Protein AF-A0A816HB43-F1 (afdb_monomer)

Foldseek 3Di:
DDPDDDDDDPCVQLAQPDDQDPPPHPAAAADDDDDPRHDYCQHHNNVVVVLVVVVSVVLVVQQQPDWDWDDQFPQKIWIWRAHPPQGKIKIKIARAPPDDPPVDDTDGDKDWDAFAFPWWQKKKAKDDPCVPDPVVNDDADPHHRHHDPRTHMDMDGTDDQVPDPFWHWPDDRDLPDPDIIIIDTDPRNHHRIMIMIMGGHRPVVSVVVVVVVVVVD

Sequence (217 aa):
MTNSSIASNRGYDELIPHYIDVVHETRFYAKWGYKHQQINEKTALISIRKALNHLHIDLSQQGFTQLMIDQLSNSVLLITRHNPENHQSVLLIAHTSFYQSNNKWEYISSLTIDGIINEILFEGILHHPQEKESVKDFQRSKEYLNGLEKTKIYFKKKLFLEESRCIRLTSPNSPDYTGYRTIEFTDEFAPGSIIALQISLLPQISQSIFKLLTKFF

Solvent-accessible surface area (backbone atoms only — not comparable to full-atom values): 12836 Å² total; per-residue (Å²): 128,72,100,62,92,82,88,79,62,92,47,61,44,49,41,39,91,62,87,80,51,91,83,77,61,81,53,43,76,55,50,82,42,90,55,91,89,37,38,48,62,83,39,61,41,39,49,55,52,53,50,52,51,50,51,46,51,53,38,59,75,72,48,39,75,44,77,48,76,48,73,57,35,100,49,29,38,37,38,37,35,30,18,84,86,79,54,35,35,39,40,37,40,38,29,48,65,89,64,82,79,77,87,61,85,77,78,65,61,67,45,77,41,93,46,37,75,75,42,29,58,29,42,35,38,50,46,64,52,61,92,83,50,39,85,84,69,62,79,79,57,89,68,32,58,62,43,59,80,76,49,45,71,51,73,51,64,71,38,56,72,89,73,44,68,41,44,44,69,84,42,73,89,46,87,86,53,87,69,73,33,35,38,38,76,37,89,68,51,39,59,46,18,39,38,28,36,34,34,35,59,37,65,72,56,52,54,49,52,52,56,51,60,63,71,78,109

Organism: Adineta ricciae (NCBI:txid249248)

Secondary structure (DSSP, 8-state):
--SS-----TTTTTT--S---TTT--PEEPPBSSSTT-B-TTSTTHHHHHHHHHHHHHHHHTT--EEEEEESSSSEEEEEEE-TTT--EEEEEEE--SS---SPPPPPPPEEESSEEEEEEEEEEEE--TTT--GGG----SSEE---TT-EEEEEEEE-GGG-SSEEESS---TT--SPEEEEE-TT--TTEEEEEEEE--HHHHHHHHHHHTT--

InterPro domains:
  IPR010401 Glycogen debranching enzyme [PTHR10569] (1-210)
  IPR032788 Glycogen debranching enzyme, central domain [PF14702] (45-204)

Radius of gyration: 20.52 Å; Cα contacts (8 Å, |Δi|>4): 363; chains: 1; bounding box: 61×34×61 Å

Nearest PDB structures (foldseek):
  7ejt-assembly2_B  TM=8.265E-01  e=4.009E-08  Nakaseomyces glabratus CBS 138
  7ekw-assembly1_A  TM=8.248E-01  e=4.241E-08  Nakaseomyces glabratus CBS 138
  7ekw-assembly1_B  TM=8.215E-01  e=7.436E-08  Nakaseomyces glabratus CBS 138

Mean predicted aligned error: 5.83 Å

pLDDT: mean 89.41, std 9.87, range [49.19, 98.0]

Structure (mmCIF, N/CA/C/O backbone):
data_AF-A0A816HB43-F1
#
_entry.id   AF-A0A816HB43-F1
#
loop_
_atom_site.group_PDB
_atom_site.id
_atom_site.type_symbol
_atom_site.label_atom_id
_atom_site.label_alt_id
_atom_site.label_comp_id
_atom_site.label_asym_id
_atom_site.label_entity_id
_atom_site.label_seq_id
_atom_site.pdbx_PDB_ins_code
_atom_site.Cartn_x
_atom_site.Cartn_y
_atom_site.Cartn_z
_atom_site.occupancy
_atom_site.B_iso_or_equiv
_atom_site.auth_seq_id
_atom_site.auth_comp_id
_atom_site.auth_asym_id
_atom_site.auth_atom_id
_atom_site.pdbx_PDB_model_num
ATOM 1 N N . MET A 1 1 ? -6.806 2.405 -2.621 1.00 91.62 1 MET A N 1
ATOM 2 C CA . MET A 1 1 ? -7.564 2.881 -1.442 1.00 91.62 1 MET A CA 1
ATOM 3 C C . MET A 1 1 ? -8.742 3.776 -1.786 1.00 91.62 1 MET A C 1
ATOM 5 O O . MET A 1 1 ? -9.650 3.831 -0.977 1.00 91.62 1 MET A O 1
ATOM 9 N N . THR A 1 2 ? -8.812 4.438 -2.943 1.00 93.31 2 THR A N 1
ATOM 10 C CA . THR A 1 2 ? -10.030 5.162 -3.363 1.00 93.31 2 THR A CA 1
ATOM 11 C C . THR A 1 2 ? -11.213 4.213 -3.540 1.00 93.31 2 THR A C 1
ATOM 13 O O . THR A 1 2 ? -10.999 3.043 -3.872 1.00 93.31 2 THR A O 1
ATOM 16 N N . ASN A 1 3 ? -12.444 4.687 -3.311 1.00 92.88 3 ASN A N 1
ATOM 17 C CA . ASN A 1 3 ? -13.676 3.942 -3.611 1.00 92.88 3 ASN A CA 1
ATOM 18 C C . ASN A 1 3 ? -14.090 4.107 -5.074 1.00 92.88 3 ASN A C 1
ATOM 20 O O . ASN A 1 3 ? -15.141 4.649 -5.391 1.00 92.88 3 ASN A O 1
ATOM 24 N N . SER A 1 4 ? -13.190 3.708 -5.964 1.00 93.88 4 SER A N 1
ATOM 25 C CA . SER A 1 4 ? -13.336 3.859 -7.405 1.00 93.88 4 SER A CA 1
ATOM 26 C C . SER A 1 4 ? -12.452 2.850 -8.129 1.00 93.88 4 SER A C 1
ATOM 28 O O . SER A 1 4 ? -11.544 2.271 -7.532 1.00 93.88 4 SER A O 1
ATOM 30 N N . SER A 1 5 ? -12.687 2.675 -9.428 1.00 94.75 5 SER A N 1
ATOM 31 C CA . SER A 1 5 ? -11.787 1.922 -10.299 1.00 94.75 5 SER A CA 1
ATOM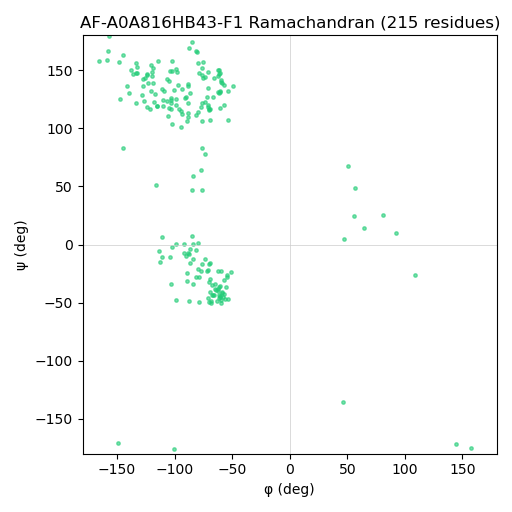 32 C C . SER A 1 5 ? -10.386 2.537 -10.316 1.00 94.75 5 SER A C 1
ATOM 34 O O . SER A 1 5 ? -10.237 3.760 -10.368 1.00 94.75 5 SER A O 1
ATOM 36 N N . ILE A 1 6 ? -9.366 1.681 -10.338 1.00 95.56 6 ILE A N 1
ATOM 37 C CA . ILE A 1 6 ? -7.954 2.065 -10.398 1.00 95.56 6 ILE A CA 1
ATOM 38 C C . ILE A 1 6 ? -7.275 1.418 -11.605 1.00 95.56 6 ILE A C 1
ATOM 40 O O . ILE A 1 6 ? -7.609 0.299 -11.988 1.00 95.56 6 ILE A O 1
ATOM 44 N N . ALA A 1 7 ? -6.303 2.115 -12.187 1.00 94.56 7 ALA A N 1
ATOM 45 C CA . ALA A 1 7 ? -5.499 1.621 -13.299 1.00 94.56 7 ALA A CA 1
ATOM 46 C C . ALA A 1 7 ? -4.082 2.210 -13.242 1.00 94.56 7 ALA A C 1
ATOM 48 O O . ALA A 1 7 ? -3.859 3.263 -12.642 1.00 94.56 7 ALA A O 1
ATOM 49 N N . SER A 1 8 ? -3.132 1.525 -13.873 1.00 93.94 8 SER A N 1
ATOM 50 C CA . SER A 1 8 ? -1.762 1.990 -14.096 1.00 93.94 8 SER A CA 1
ATOM 51 C C . SER A 1 8 ? -1.325 1.627 -15.513 1.00 93.94 8 SER A C 1
ATOM 53 O O . SER A 1 8 ? -1.770 0.628 -16.081 1.00 93.94 8 SER A O 1
ATOM 55 N N . ASN A 1 9 ? -0.439 2.439 -16.088 1.00 94.19 9 ASN A N 1
ATOM 56 C CA . ASN A 1 9 ? 0.195 2.107 -17.357 1.00 94.19 9 ASN A CA 1
ATOM 57 C C . ASN A 1 9 ? 1.278 1.047 -17.138 1.00 94.19 9 ASN A C 1
ATOM 59 O O . ASN A 1 9 ? 2.002 1.071 -16.138 1.00 94.19 9 ASN A O 1
ATOM 63 N N . ARG A 1 10 ? 1.442 0.157 -18.119 1.00 92.94 10 ARG A N 1
ATOM 64 C CA . ARG A 1 10 ? 2.566 -0.779 -18.149 1.00 92.94 10 ARG A CA 1
ATOM 65 C C . ARG A 1 10 ? 3.886 -0.003 -18.189 1.00 92.94 10 ARG A C 1
ATOM 67 O O . ARG A 1 10 ? 4.049 0.904 -19.001 1.00 92.94 10 ARG A O 1
ATOM 74 N N . GLY A 1 11 ? 4.822 -0.371 -17.323 1.00 93.44 11 GLY A N 1
ATOM 75 C CA . GLY A 1 11 ? 6.078 0.336 -17.092 1.00 93.44 11 GLY A CA 1
ATOM 76 C C . GLY A 1 11 ? 6.131 1.057 -15.747 1.00 93.44 11 GLY A C 1
ATOM 77 O O . GLY A 1 11 ? 7.218 1.233 -15.200 1.00 93.44 11 GLY A O 1
ATOM 78 N N . TYR A 1 12 ? 4.975 1.444 -15.194 1.00 94.44 12 TYR A N 1
ATOM 79 C CA . TYR A 1 12 ? 4.915 2.116 -13.895 1.00 94.44 12 TYR A CA 1
ATOM 80 C C . TYR A 1 12 ? 5.310 1.168 -12.760 1.00 94.44 12 TYR A C 1
ATOM 82 O O . TYR A 1 12 ? 6.181 1.488 -11.953 1.00 94.44 12 TYR A O 1
ATOM 90 N N . ASP A 1 13 ? 4.702 -0.020 -12.719 1.00 94.75 13 ASP A N 1
ATOM 91 C CA . ASP A 1 13 ? 4.960 -0.984 -11.649 1.00 94.75 13 ASP A CA 1
ATOM 92 C C . ASP A 1 13 ? 6.361 -1.618 -11.779 1.00 94.75 13 ASP A C 1
ATOM 94 O O . ASP A 1 13 ? 6.932 -2.055 -10.784 1.00 94.75 13 ASP A O 1
ATOM 98 N N . GLU A 1 14 ? 6.947 -1.610 -12.982 1.00 93.69 14 GLU A N 1
ATOM 99 C CA . GLU A 1 14 ? 8.329 -2.014 -13.271 1.00 93.69 14 GLU A CA 1
ATOM 100 C C . GLU A 1 14 ? 9.370 -0.921 -12.971 1.00 93.69 14 GLU A C 1
ATOM 102 O O . GLU A 1 14 ? 10.562 -1.190 -13.090 1.00 93.69 14 GLU A O 1
ATOM 107 N N . LEU A 1 15 ? 8.948 0.289 -12.579 1.00 92.69 15 LEU A N 1
ATOM 108 C CA . LEU A 1 15 ? 9.815 1.451 -12.337 1.00 92.69 15 LEU A CA 1
ATOM 109 C C . LEU A 1 15 ? 10.677 1.835 -13.552 1.00 92.69 15 LEU A C 1
ATOM 111 O O . LEU A 1 15 ? 11.886 2.048 -13.425 1.00 92.69 15 LEU A O 1
ATOM 115 N N . ILE A 1 16 ? 10.071 1.936 -14.738 1.00 93.25 16 ILE A N 1
ATOM 116 C CA . ILE A 1 16 ? 10.744 2.495 -15.920 1.00 93.25 16 ILE A CA 1
ATOM 117 C C . ILE A 1 16 ? 10.955 4.003 -15.697 1.00 93.25 16 ILE A C 1
ATOM 119 O O . ILE A 1 16 ? 9.978 4.744 -15.592 1.00 93.25 16 ILE A O 1
ATOM 123 N N . PRO A 1 17 ? 12.208 4.498 -15.640 1.00 90.44 17 PRO A N 1
ATOM 124 C CA . PRO A 1 17 ? 12.496 5.850 -15.150 1.00 90.44 17 PRO A CA 1
ATOM 125 C C . PRO A 1 17 ? 12.363 6.945 -16.218 1.00 90.44 17 PRO A C 1
ATOM 127 O O . PRO A 1 17 ? 12.751 8.089 -15.996 1.00 90.44 17 PRO A O 1
ATOM 130 N N . HIS A 1 18 ? 11.875 6.601 -17.407 1.00 89.12 18 HIS A N 1
ATOM 131 C CA . HIS A 1 18 ? 11.717 7.522 -18.524 1.00 89.12 18 HIS A CA 1
ATOM 132 C C . HIS A 1 18 ? 10.333 7.380 -19.139 1.00 89.12 18 HIS A C 1
ATOM 134 O O . HIS A 1 18 ? 9.723 6.313 -19.103 1.00 89.12 18 HIS A O 1
ATOM 140 N N . TYR A 1 19 ? 9.864 8.470 -19.738 1.00 90.94 19 TYR A N 1
ATOM 141 C CA . TYR A 1 19 ? 8.687 8.431 -20.587 1.00 90.94 19 TYR A CA 1
ATOM 142 C C . TYR A 1 19 ? 8.943 7.503 -21.781 1.00 90.94 19 TYR A C 1
ATOM 144 O O . TYR A 1 19 ? 9.979 7.608 -22.443 1.00 90.94 19 TYR A O 1
ATOM 152 N N . ILE A 1 20 ? 8.009 6.584 -22.020 1.00 93.19 20 ILE A N 1
ATOM 153 C CA . ILE A 1 20 ? 8.040 5.667 -23.158 1.00 93.19 20 ILE A CA 1
ATOM 154 C C . ILE A 1 20 ? 7.487 6.431 -24.362 1.00 93.19 20 ILE A C 1
ATOM 156 O O . ILE A 1 20 ? 6.304 6.769 -24.389 1.00 93.19 20 ILE A O 1
ATOM 160 N N . ASP A 1 21 ? 8.353 6.728 -25.328 1.00 93.38 21 ASP A N 1
ATOM 161 C CA . ASP A 1 21 ? 7.982 7.466 -26.535 1.00 93.38 21 ASP A CA 1
ATOM 162 C C . ASP A 1 21 ? 7.096 6.599 -27.438 1.00 93.38 21 ASP A C 1
ATOM 164 O O . ASP A 1 21 ? 7.530 5.576 -27.956 1.00 93.38 21 ASP A O 1
ATOM 168 N N . VAL A 1 22 ? 5.852 7.022 -27.655 1.00 93.62 22 VAL A N 1
ATOM 169 C CA . VAL A 1 22 ? 4.879 6.271 -28.462 1.00 93.62 22 VAL A CA 1
ATOM 170 C C . VAL A 1 22 ? 5.209 6.229 -29.959 1.00 93.62 22 VAL A C 1
ATOM 172 O O . VAL A 1 22 ? 4.629 5.419 -30.675 1.00 93.62 22 VAL A O 1
ATOM 175 N N . VAL A 1 23 ? 6.105 7.095 -30.442 1.00 96.00 23 VAL A N 1
ATOM 176 C CA . VAL A 1 23 ? 6.494 7.187 -31.856 1.00 96.00 23 VAL A CA 1
ATOM 177 C C . VAL A 1 23 ? 7.802 6.450 -32.114 1.00 96.00 23 VAL A C 1
ATOM 179 O O . VAL A 1 23 ? 7.903 5.687 -33.073 1.00 96.00 23 VAL A O 1
ATOM 182 N N . HIS A 1 24 ? 8.812 6.692 -31.278 1.00 95.06 24 HIS A N 1
ATOM 183 C CA . HIS A 1 24 ? 10.180 6.237 -31.548 1.00 95.06 24 HIS A CA 1
ATOM 184 C C . HIS A 1 24 ? 10.602 5.015 -30.730 1.00 95.06 24 HIS A C 1
ATOM 186 O O . HIS A 1 24 ? 11.656 4.437 -31.011 1.00 95.06 24 HIS A O 1
ATOM 192 N N . GLU A 1 25 ? 9.830 4.610 -29.718 1.00 94.81 25 GLU A N 1
ATOM 193 C CA . GLU A 1 25 ? 10.172 3.419 -28.952 1.00 94.81 25 GLU A CA 1
ATOM 194 C C . GLU A 1 25 ? 9.946 2.157 -29.785 1.00 94.81 25 GLU A C 1
ATOM 196 O O . GLU A 1 25 ? 8.832 1.831 -30.187 1.00 94.81 25 GLU A O 1
ATOM 201 N N . THR A 1 26 ? 11.029 1.421 -30.014 1.00 94.81 26 THR A N 1
ATOM 202 C CA . THR A 1 26 ? 11.019 0.166 -30.781 1.00 94.81 26 THR A CA 1
ATOM 203 C C . THR A 1 26 ? 11.278 -1.053 -29.901 1.00 94.81 26 THR A C 1
ATOM 205 O O . THR A 1 26 ? 11.088 -2.186 -30.345 1.00 94.81 26 THR A O 1
ATOM 208 N N . ARG A 1 27 ? 11.697 -0.849 -28.645 1.00 94.75 27 ARG A N 1
ATOM 209 C CA . ARG A 1 27 ? 11.990 -1.926 -27.697 1.00 94.75 27 ARG A CA 1
ATOM 210 C C . ARG A 1 27 ? 10.705 -2.543 -27.159 1.00 94.75 27 ARG A C 1
ATOM 212 O O . ARG A 1 27 ? 9.731 -1.855 -26.864 1.00 94.75 27 ARG A O 1
ATOM 219 N N . PHE A 1 28 ? 10.729 -3.854 -26.946 1.00 93.44 28 PHE A N 1
ATOM 220 C CA . PHE A 1 28 ? 9.597 -4.566 -26.355 1.00 93.44 28 PHE A CA 1
ATOM 221 C C . PHE A 1 28 ? 9.553 -4.399 -24.835 1.00 93.44 28 PHE A C 1
ATOM 223 O O . PHE A 1 28 ? 10.577 -4.222 -24.176 1.00 93.44 28 PHE A O 1
ATOM 230 N N . TYR A 1 29 ? 8.369 -4.550 -24.242 1.00 94.06 29 TYR A N 1
ATOM 231 C CA . TYR A 1 29 ? 8.277 -4.760 -22.799 1.00 94.06 29 TYR A CA 1
ATOM 232 C C . TYR A 1 29 ? 8.978 -6.057 -22.388 1.00 94.06 29 TYR A C 1
ATOM 234 O O . TYR A 1 29 ? 8.919 -7.068 -23.094 1.00 94.06 29 TYR A O 1
ATOM 242 N N . ALA A 1 30 ? 9.600 -6.040 -21.209 1.00 92.81 30 ALA A N 1
ATOM 243 C CA . ALA A 1 30 ? 10.222 -7.226 -20.642 1.00 92.81 30 ALA A CA 1
ATOM 244 C C . ALA A 1 30 ? 9.210 -8.380 -20.501 1.00 92.81 30 ALA A C 1
ATOM 246 O O . ALA A 1 30 ? 8.061 -8.192 -20.077 1.00 92.81 30 ALA A O 1
ATOM 247 N N . LYS A 1 31 ? 9.654 -9.589 -20.862 1.00 93.56 31 LYS A N 1
ATOM 248 C CA . LYS A 1 31 ? 8.848 -10.813 -20.771 1.00 93.56 31 LYS A CA 1
ATOM 249 C C . LYS A 1 31 ? 8.663 -11.227 -19.315 1.00 93.56 31 LYS A C 1
ATOM 251 O O . LYS A 1 31 ? 9.563 -11.053 -18.494 1.00 93.56 31 LYS A O 1
ATOM 256 N N . TRP A 1 32 ? 7.518 -11.839 -19.024 1.00 94.62 32 TRP A N 1
ATOM 257 C CA . TRP A 1 32 ? 7.292 -12.483 -17.734 1.00 94.62 32 TRP A CA 1
ATOM 258 C C . TRP A 1 32 ? 8.125 -13.762 -17.611 1.00 94.62 32 TRP A C 1
ATOM 260 O O . TRP A 1 32 ? 8.148 -14.582 -18.533 1.00 94.62 32 TRP A O 1
ATOM 270 N N . GLY A 1 33 ? 8.779 -13.949 -16.469 1.00 94.69 33 GLY A N 1
ATOM 271 C CA . GLY A 1 33 ? 9.485 -15.175 -16.131 1.00 94.69 33 GLY A CA 1
ATOM 272 C C . GLY A 1 33 ? 10.569 -14.985 -15.073 1.00 94.69 33 GLY A C 1
ATOM 273 O O . GLY A 1 33 ? 10.737 -13.919 -14.485 1.00 94.69 33 GLY A O 1
ATOM 274 N N . TYR A 1 34 ? 11.306 -16.062 -14.819 1.00 92.19 34 TYR A N 1
ATOM 275 C CA . TYR A 1 34 ? 12.303 -16.138 -13.746 1.00 92.19 34 TYR A CA 1
ATOM 276 C C . TYR A 1 34 ? 13.746 -16.198 -14.260 1.00 92.19 34 TYR A C 1
ATOM 278 O O . TYR A 1 34 ? 14.667 -16.414 -13.476 1.00 92.19 34 TYR A O 1
ATOM 286 N N . LYS A 1 35 ? 13.961 -16.043 -15.573 1.00 89.69 35 LYS A N 1
ATOM 287 C CA . LYS A 1 35 ? 15.311 -15.982 -16.144 1.00 89.69 35 LYS A CA 1
ATOM 288 C C . LYS A 1 35 ? 15.905 -14.584 -15.966 1.00 89.69 35 LYS A C 1
ATOM 290 O O . LYS A 1 35 ? 15.196 -13.618 -15.691 1.00 89.69 35 LYS A O 1
ATOM 295 N N . HIS A 1 36 ? 17.218 -14.485 -16.164 1.00 80.81 36 HIS A N 1
ATOM 296 C CA . HIS A 1 36 ? 17.919 -13.206 -16.238 1.00 80.81 36 HIS A CA 1
ATOM 297 C C . HIS A 1 36 ? 17.193 -12.254 -17.210 1.00 80.81 36 HIS A C 1
ATOM 299 O O . HIS A 1 36 ? 16.766 -12.697 -18.277 1.00 80.81 36 HIS A O 1
ATOM 305 N N . GLN A 1 37 ? 17.035 -10.979 -16.826 1.00 81.56 37 GLN A N 1
ATOM 306 C CA . GLN A 1 37 ? 16.372 -9.922 -17.618 1.00 81.56 37 GLN A CA 1
ATOM 307 C C . GLN A 1 37 ? 14.865 -10.121 -17.884 1.00 81.56 37 GLN A C 1
ATOM 309 O O . GLN A 1 37 ? 14.279 -9.437 -18.723 1.00 81.56 37 GLN A O 1
ATOM 314 N N . GLN A 1 38 ? 14.211 -11.033 -17.160 1.00 90.50 38 GLN A N 1
ATOM 315 C CA . GLN A 1 38 ? 12.754 -11.172 -17.149 1.00 90.50 38 GLN A CA 1
ATOM 316 C C . GLN A 1 38 ? 12.155 -10.555 -15.888 1.00 90.50 38 GLN A C 1
ATOM 318 O O . GLN A 1 38 ? 12.831 -10.403 -14.870 1.00 90.50 38 GLN A O 1
ATOM 323 N N . ILE A 1 39 ? 10.871 -10.214 -15.962 1.00 92.62 39 ILE A N 1
ATOM 324 C CA . ILE A 1 39 ? 10.134 -9.671 -14.822 1.00 92.62 39 ILE A CA 1
ATOM 325 C C . ILE A 1 39 ? 9.237 -10.729 -14.184 1.00 92.62 39 ILE A C 1
ATOM 327 O O . ILE A 1 39 ? 8.708 -11.610 -14.863 1.00 92.62 39 ILE A O 1
ATOM 331 N N . ASN A 1 40 ? 9.029 -10.614 -12.881 1.00 93.06 40 ASN A N 1
ATOM 332 C CA . ASN A 1 40 ? 8.144 -11.483 -12.111 1.00 93.06 40 ASN A CA 1
ATOM 333 C C . ASN A 1 40 ? 7.539 -10.716 -10.929 1.00 93.06 40 ASN A C 1
ATOM 335 O O . ASN A 1 40 ? 7.692 -9.504 -10.806 1.00 93.06 40 ASN A O 1
ATOM 339 N N . GLU A 1 41 ? 6.856 -11.414 -10.027 1.00 91.44 41 GLU A N 1
ATOM 340 C CA . GLU A 1 41 ? 6.212 -10.809 -8.863 1.00 91.44 41 GLU A CA 1
ATOM 341 C C . GLU A 1 41 ? 7.169 -10.073 -7.917 1.00 91.44 41 GLU A C 1
ATOM 343 O O . GLU A 1 41 ? 6.727 -9.191 -7.184 1.00 91.44 41 GLU A O 1
ATOM 348 N N . LYS A 1 42 ? 8.464 -10.409 -7.924 1.00 89.19 42 LYS A N 1
ATOM 349 C CA . LYS A 1 42 ? 9.488 -9.762 -7.091 1.00 89.19 42 LYS A CA 1
ATOM 350 C C . LYS A 1 42 ? 10.085 -8.522 -7.753 1.00 89.19 42 LYS A C 1
ATOM 352 O O . LYS A 1 42 ? 10.854 -7.810 -7.114 1.00 89.19 42 LYS A O 1
ATOM 357 N N . THR A 1 43 ? 9.765 -8.267 -9.019 1.00 90.94 43 THR A N 1
ATOM 358 C CA . THR A 1 43 ? 10.237 -7.081 -9.725 1.00 90.94 43 THR A CA 1
ATOM 359 C C . THR A 1 43 ? 9.490 -5.856 -9.223 1.00 90.94 43 THR A C 1
ATOM 361 O O . THR A 1 43 ? 8.266 -5.783 -9.342 1.00 90.94 43 THR A O 1
ATOM 364 N N . ALA A 1 44 ? 10.246 -4.875 -8.727 1.00 92.06 44 ALA A N 1
ATOM 365 C CA . ALA A 1 44 ? 9.749 -3.539 -8.435 1.00 92.06 44 ALA A CA 1
ATOM 366 C C . ALA A 1 44 ? 8.406 -3.561 -7.655 1.00 92.06 44 ALA A C 1
ATOM 368 O O . ALA A 1 44 ? 8.242 -4.316 -6.692 1.00 92.06 44 ALA A O 1
ATOM 369 N N . LEU A 1 45 ? 7.434 -2.736 -8.047 1.00 94.94 45 LEU A N 1
ATOM 370 C CA . LEU A 1 45 ? 6.175 -2.551 -7.326 1.00 94.94 45 LEU A CA 1
ATOM 371 C C . LEU A 1 45 ? 5.149 -3.666 -7.581 1.00 94.94 45 LEU A C 1
ATOM 373 O O . LEU A 1 45 ? 4.050 -3.600 -7.034 1.00 94.94 45 LEU A O 1
ATOM 377 N N . ILE A 1 46 ? 5.454 -4.696 -8.378 1.00 95.00 46 ILE A N 1
ATOM 378 C CA . ILE A 1 46 ? 4.461 -5.690 -8.825 1.00 95.00 46 ILE A CA 1
ATOM 379 C C . ILE A 1 46 ? 3.825 -6.438 -7.640 1.00 95.00 46 ILE A C 1
ATOM 381 O O . ILE A 1 46 ? 2.600 -6.587 -7.577 1.00 95.00 46 ILE A O 1
ATOM 385 N N . SER A 1 47 ? 4.626 -6.876 -6.664 1.00 94.88 47 SER A N 1
ATOM 386 C CA . SER A 1 47 ? 4.112 -7.542 -5.455 1.00 94.88 47 SER A CA 1
ATOM 387 C C . SER A 1 47 ? 3.205 -6.634 -4.616 1.00 94.88 47 SER A C 1
ATOM 389 O O . SER A 1 47 ? 2.175 -7.096 -4.105 1.00 94.88 47 SER A O 1
ATOM 391 N N . ILE A 1 48 ? 3.558 -5.349 -4.515 1.00 95.50 48 ILE A N 1
ATOM 392 C CA . ILE A 1 48 ? 2.796 -4.318 -3.804 1.00 95.50 48 ILE A CA 1
ATOM 393 C C . ILE A 1 48 ? 1.486 -4.038 -4.544 1.00 95.50 48 ILE A C 1
ATOM 395 O O . ILE A 1 48 ? 0.420 -4.089 -3.934 1.00 95.50 48 ILE A O 1
ATOM 399 N N . ARG A 1 49 ? 1.534 -3.833 -5.867 1.00 95.75 49 ARG A N 1
ATOM 400 C CA . ARG A 1 49 ? 0.356 -3.647 -6.727 1.00 95.75 49 ARG A CA 1
ATOM 401 C C . ARG A 1 49 ? -0.629 -4.793 -6.555 1.00 95.75 49 ARG A C 1
ATOM 403 O O . ARG A 1 49 ? -1.814 -4.551 -6.345 1.00 95.75 49 ARG A O 1
ATOM 410 N N . LYS A 1 50 ? -0.143 -6.038 -6.580 1.00 95.56 50 LYS A N 1
ATOM 411 C CA . LYS A 1 50 ? -0.980 -7.219 -6.341 1.00 95.56 50 LYS A CA 1
ATOM 412 C C . LYS A 1 50 ? -1.664 -7.154 -4.974 1.00 95.56 50 LYS A C 1
ATOM 414 O O . LYS A 1 50 ? -2.855 -7.428 -4.883 1.00 95.56 50 LYS A O 1
ATOM 419 N N . ALA A 1 51 ? -0.939 -6.781 -3.921 1.00 96.56 51 ALA A N 1
ATOM 420 C CA . ALA A 1 51 ? -1.507 -6.660 -2.580 1.00 96.56 51 ALA A CA 1
ATOM 421 C C . ALA A 1 51 ? -2.555 -5.545 -2.473 1.00 96.56 51 ALA A C 1
ATOM 423 O O . ALA A 1 51 ? -3.617 -5.769 -1.903 1.00 96.56 51 ALA A O 1
ATOM 424 N N . LEU A 1 52 ? -2.287 -4.381 -3.066 1.00 96.69 52 LEU A N 1
ATOM 425 C CA . LEU A 1 52 ? -3.220 -3.256 -3.100 1.00 96.69 52 LEU A CA 1
ATOM 426 C C . LEU A 1 52 ? -4.487 -3.585 -3.892 1.00 96.69 52 LEU A C 1
ATOM 428 O O . LEU A 1 52 ? -5.572 -3.183 -3.483 1.00 96.69 52 LEU A O 1
ATOM 432 N N . ASN A 1 53 ? -4.365 -4.328 -4.995 1.00 96.62 53 ASN A N 1
ATOM 433 C CA . ASN A 1 53 ? -5.512 -4.770 -5.785 1.00 96.62 53 ASN A CA 1
ATOM 434 C C . ASN A 1 53 ? -6.370 -5.777 -5.012 1.00 96.62 53 ASN A C 1
ATOM 436 O O . ASN A 1 53 ? -7.588 -5.644 -5.005 1.00 96.62 53 ASN A O 1
ATOM 440 N N . HIS A 1 54 ? -5.742 -6.744 -4.334 1.00 96.88 54 HIS A N 1
ATOM 441 C CA . HIS A 1 54 ? -6.459 -7.675 -3.458 1.00 96.88 54 HIS A CA 1
ATOM 442 C C . HIS A 1 54 ? -7.184 -6.914 -2.343 1.00 96.88 54 HIS A C 1
ATOM 444 O O . HIS A 1 54 ? -8.393 -7.047 -2.215 1.00 96.88 54 HIS A O 1
ATOM 450 N N . LEU A 1 55 ? -6.480 -6.024 -1.632 1.00 97.19 55 LEU A N 1
ATOM 451 C CA . LEU A 1 55 ? -7.085 -5.198 -0.588 1.00 97.19 55 LEU A CA 1
ATOM 452 C C . LEU A 1 55 ? -8.257 -4.366 -1.127 1.00 97.19 55 LEU A C 1
ATOM 454 O O . LEU A 1 55 ? -9.288 -4.259 -0.479 1.00 97.19 55 LEU A O 1
ATOM 458 N N . HIS A 1 56 ? -8.120 -3.770 -2.312 1.00 97.00 56 HIS A N 1
ATOM 459 C CA . HIS A 1 56 ? -9.192 -2.988 -2.923 1.00 97.00 56 HIS A CA 1
ATOM 460 C C . HIS A 1 56 ? -10.448 -3.830 -3.184 1.00 97.00 56 HIS A C 1
ATOM 462 O O . HIS A 1 56 ? -11.542 -3.386 -2.844 1.00 97.00 56 HIS A O 1
ATOM 468 N N . ILE A 1 57 ? -10.286 -5.035 -3.739 1.00 96.94 57 ILE A N 1
ATOM 469 C CA . ILE A 1 57 ? -11.393 -5.969 -3.982 1.00 96.94 57 ILE A CA 1
ATOM 470 C C . ILE A 1 57 ? -12.034 -6.387 -2.657 1.00 96.94 57 ILE A C 1
ATOM 472 O O . ILE A 1 57 ? -13.252 -6.285 -2.526 1.00 96.94 57 ILE A O 1
ATOM 476 N N . ASP A 1 58 ? -11.224 -6.786 -1.674 1.00 96.88 58 ASP A N 1
ATOM 477 C CA . ASP A 1 58 ? -11.698 -7.258 -0.372 1.00 96.88 58 ASP A CA 1
ATOM 478 C C . ASP A 1 58 ? -12.515 -6.173 0.345 1.00 96.88 58 ASP A C 1
ATOM 480 O O . ASP A 1 58 ? -13.638 -6.421 0.782 1.00 96.88 58 ASP A O 1
ATOM 484 N N . LEU A 1 59 ? -11.999 -4.940 0.400 1.00 96.94 59 LEU A N 1
ATOM 485 C CA . LEU A 1 59 ? -12.696 -3.804 1.011 1.00 96.94 59 LEU A CA 1
ATOM 486 C C . LEU A 1 59 ? -14.009 -3.475 0.294 1.00 96.94 59 LEU A C 1
ATOM 488 O O . LEU A 1 59 ? -15.009 -3.169 0.944 1.00 96.94 59 LEU A O 1
ATOM 492 N N . SER A 1 60 ? -14.023 -3.539 -1.039 1.00 95.62 60 SER A N 1
ATOM 493 C CA . SER A 1 60 ? -15.233 -3.304 -1.828 1.00 95.62 60 SER A CA 1
ATOM 494 C C . SER A 1 60 ? -16.287 -4.390 -1.606 1.00 95.62 60 SER A C 1
ATOM 496 O O . SER A 1 60 ? -17.456 -4.061 -1.429 1.00 95.62 60 SER A O 1
ATOM 498 N N . GLN A 1 61 ? -15.892 -5.665 -1.572 1.00 95.81 61 GLN A N 1
ATOM 499 C CA . GLN A 1 61 ? -16.806 -6.787 -1.328 1.00 95.81 61 GLN A CA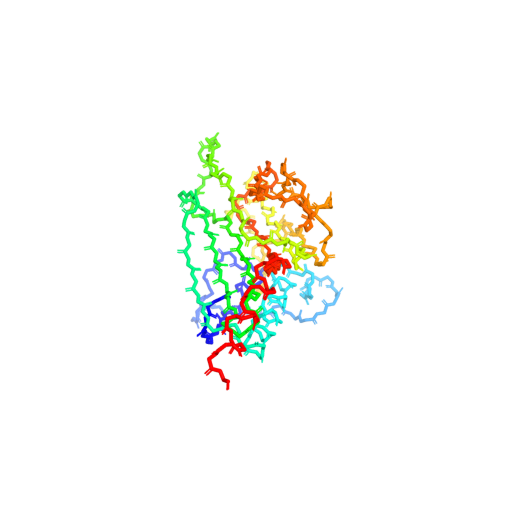 1
ATOM 500 C C . GLN A 1 61 ? -17.366 -6.786 0.095 1.00 95.81 61 GLN A C 1
ATOM 502 O O . GLN A 1 61 ? -18.519 -7.148 0.300 1.00 95.81 61 GLN A O 1
ATOM 507 N N . GLN A 1 62 ? -16.562 -6.359 1.069 1.00 96.19 62 GLN A N 1
ATOM 508 C CA . GLN A 1 62 ? -16.958 -6.307 2.474 1.00 96.19 62 GLN A CA 1
ATOM 509 C C . GLN A 1 62 ? -17.726 -5.032 2.849 1.00 96.19 62 GLN A C 1
ATOM 511 O O . GLN A 1 62 ? -18.084 -4.883 4.009 1.00 96.19 62 GLN A O 1
ATOM 516 N N . GLY A 1 63 ? -17.985 -4.107 1.919 1.00 96.38 63 GLY A N 1
ATOM 517 C CA . GLY A 1 63 ? -18.822 -2.933 2.191 1.00 96.38 63 GLY A CA 1
ATOM 518 C C . GLY A 1 63 ? -18.114 -1.770 2.898 1.00 96.38 63 GLY A C 1
ATOM 519 O O . GLY A 1 63 ? -18.768 -0.947 3.534 1.00 96.38 63 GLY A O 1
ATOM 520 N N . PHE A 1 64 ? -16.789 -1.637 2.768 1.00 97.19 64 PHE A N 1
ATOM 521 C CA . PHE A 1 64 ? -16.047 -0.469 3.270 1.00 97.19 64 PHE A CA 1
ATOM 522 C C . PHE A 1 64 ? -16.296 0.766 2.390 1.00 97.19 64 PHE A C 1
ATOM 524 O O . PHE A 1 64 ? -15.483 1.126 1.534 1.00 97.19 64 PHE A O 1
ATOM 531 N N . THR A 1 65 ? -17.450 1.406 2.560 1.00 95.81 65 THR A N 1
ATOM 532 C CA . THR A 1 65 ? -17.941 2.466 1.666 1.00 95.81 65 THR A CA 1
ATOM 533 C C . THR A 1 65 ? -17.490 3.872 2.051 1.00 95.81 65 THR A C 1
ATOM 535 O O . THR A 1 65 ? -17.406 4.733 1.173 1.00 95.81 65 THR A O 1
ATOM 538 N N . GLN A 1 66 ? -17.162 4.113 3.321 1.00 95.88 66 GLN A N 1
ATOM 539 C CA . GLN A 1 66 ? -16.767 5.433 3.810 1.00 95.88 66 GLN A CA 1
ATOM 540 C C . GLN A 1 66 ? -15.256 5.640 3.658 1.00 95.88 66 GLN A C 1
ATOM 542 O O . GLN A 1 66 ? -14.464 4.731 3.914 1.00 95.88 66 GLN A O 1
ATOM 547 N N . LEU A 1 67 ? -14.857 6.835 3.217 1.00 96.31 67 LEU A N 1
ATOM 548 C CA . LEU A 1 67 ? -13.466 7.215 2.972 1.00 96.31 67 LEU A CA 1
ATOM 549 C C . LEU A 1 67 ? -13.156 8.524 3.701 1.00 96.31 67 LEU A C 1
ATOM 551 O O . LEU A 1 67 ? -13.854 9.515 3.502 1.00 96.31 67 LEU A O 1
ATOM 555 N N . MET A 1 68 ? -12.080 8.531 4.478 1.00 95.69 68 MET A N 1
ATOM 556 C CA . MET A 1 68 ? -11.488 9.726 5.080 1.00 95.69 68 MET A CA 1
ATOM 557 C C . MET A 1 68 ? -10.025 9.833 4.665 1.00 95.69 68 MET A C 1
ATOM 559 O O . MET A 1 68 ? -9.355 8.816 4.470 1.00 95.69 68 MET A O 1
ATOM 563 N N . ILE A 1 69 ? -9.546 11.061 4.493 1.00 96.50 69 ILE A N 1
ATOM 564 C CA . ILE A 1 69 ? -8.152 11.344 4.164 1.00 96.50 69 ILE A CA 1
ATOM 565 C C . ILE A 1 69 ? -7.690 12.462 5.082 1.00 96.50 69 ILE A C 1
ATOM 567 O O . ILE A 1 69 ? -8.246 13.557 5.034 1.00 96.50 69 ILE A O 1
ATOM 571 N N . ASP A 1 70 ? -6.648 12.178 5.847 1.00 95.19 70 ASP A N 1
ATOM 572 C CA . ASP A 1 70 ? -6.004 13.121 6.744 1.00 95.19 70 ASP A CA 1
ATOM 573 C C . ASP A 1 70 ? -4.544 13.301 6.327 1.00 95.19 70 ASP A C 1
ATOM 575 O O . ASP A 1 70 ? -3.894 12.389 5.808 1.00 95.19 70 ASP A O 1
ATOM 579 N N . GLN A 1 71 ? -4.012 14.492 6.559 1.00 92.94 71 GLN A N 1
ATOM 580 C CA . GLN A 1 71 ? -2.611 14.802 6.318 1.00 92.94 71 GLN A CA 1
ATOM 581 C C . GLN A 1 71 ? -1.890 14.881 7.667 1.00 92.94 71 GLN A C 1
ATOM 583 O O . GLN A 1 71 ? -2.143 15.793 8.450 1.00 92.94 71 GLN A O 1
ATOM 588 N N . LEU A 1 72 ? -1.009 13.914 7.950 1.00 91.94 72 LEU A N 1
ATOM 589 C CA . LEU A 1 72 ? -0.275 13.841 9.224 1.00 91.94 72 LEU A CA 1
ATOM 590 C C . LEU A 1 72 ? 0.952 14.763 9.240 1.00 91.94 72 LEU A C 1
ATOM 592 O O . LEU A 1 72 ? 1.384 15.220 10.301 1.00 91.94 72 LEU A O 1
ATOM 596 N N . SER A 1 73 ? 1.513 15.021 8.059 1.00 90.31 73 SER A N 1
ATOM 597 C CA . SER A 1 73 ? 2.618 15.948 7.821 1.00 90.31 73 SER A CA 1
ATOM 598 C C . SER A 1 73 ? 2.606 16.402 6.351 1.00 90.31 73 SER A C 1
ATOM 600 O O . SER A 1 73 ? 1.771 15.957 5.563 1.00 90.31 73 SER A O 1
ATOM 602 N N . ASN A 1 74 ? 3.531 17.265 5.929 1.00 88.81 74 ASN A N 1
ATOM 603 C CA . ASN A 1 74 ? 3.598 17.744 4.541 1.00 88.81 74 ASN A CA 1
ATOM 604 C C . ASN A 1 74 ? 3.738 16.609 3.513 1.00 88.81 74 ASN A C 1
ATOM 606 O O . ASN A 1 74 ? 3.241 16.740 2.395 1.00 88.81 74 ASN A O 1
ATOM 610 N N . SER A 1 75 ? 4.385 15.506 3.887 1.00 90.69 75 SER A N 1
ATOM 611 C CA . SER A 1 75 ? 4.610 14.351 3.020 1.00 90.69 75 SER A CA 1
ATOM 612 C C . SER A 1 75 ? 3.881 13.074 3.452 1.00 90.69 75 SER A C 1
ATOM 614 O O . SER A 1 75 ? 3.911 12.104 2.696 1.00 90.69 75 SER A O 1
ATOM 616 N N . VAL A 1 76 ? 3.196 13.036 4.599 1.00 93.69 76 VAL A N 1
ATOM 617 C CA . VAL A 1 76 ? 2.510 11.826 5.083 1.00 93.69 76 VAL A CA 1
ATOM 618 C C . VAL A 1 76 ? 0.995 11.970 5.012 1.00 93.69 76 VAL A C 1
ATOM 620 O O . VAL A 1 76 ? 0.402 12.870 5.607 1.00 93.69 76 VAL A O 1
ATOM 623 N N . LEU A 1 77 ? 0.364 11.022 4.318 1.00 95.69 77 LEU A N 1
ATOM 624 C CA . LEU A 1 77 ? -1.086 10.919 4.179 1.00 95.69 77 LEU A CA 1
ATOM 625 C C . LEU A 1 77 ? -1.606 9.693 4.927 1.00 95.69 77 LEU A C 1
ATOM 627 O O . LEU A 1 77 ? -1.076 8.593 4.771 1.00 95.69 77 LEU A O 1
ATOM 631 N N . LEU A 1 78 ? -2.680 9.876 5.685 1.00 97.06 78 LEU A N 1
ATOM 632 C CA . LEU A 1 78 ? -3.488 8.822 6.278 1.00 97.06 78 LEU A CA 1
ATOM 633 C C . LEU A 1 78 ? -4.774 8.681 5.463 1.00 97.06 78 LEU A C 1
ATOM 635 O O . LEU A 1 78 ? -5.501 9.644 5.254 1.00 97.06 78 LEU A O 1
ATOM 639 N N . ILE A 1 79 ? -5.060 7.472 4.997 1.00 97.56 79 ILE A N 1
ATOM 640 C CA . ILE A 1 79 ? -6.256 7.161 4.218 1.00 97.56 79 ILE A CA 1
ATOM 641 C C . ILE A 1 79 ? -7.040 6.083 4.956 1.00 97.56 79 ILE A C 1
ATOM 643 O O . ILE A 1 79 ? -6.580 4.949 5.077 1.00 97.56 79 ILE A O 1
ATOM 647 N N . THR A 1 80 ? -8.247 6.415 5.388 1.00 97.25 80 THR A N 1
ATOM 648 C CA . THR A 1 80 ? -9.127 5.536 6.159 1.00 97.25 80 THR A CA 1
ATOM 649 C C . THR A 1 80 ? -10.263 5.039 5.285 1.00 97.25 80 THR A C 1
ATOM 651 O O . THR A 1 80 ? -11.029 5.831 4.742 1.00 97.25 80 THR A O 1
ATOM 654 N N . ARG A 1 81 ? -10.408 3.721 5.174 1.00 97.19 81 ARG A N 1
ATOM 655 C CA . ARG A 1 81 ? -11.609 3.061 4.653 1.00 97.19 81 ARG A CA 1
ATOM 656 C C . ARG A 1 81 ? -12.395 2.495 5.821 1.00 97.19 81 ARG A C 1
ATOM 658 O O . ARG A 1 81 ? -11.855 1.667 6.540 1.00 97.19 81 ARG A O 1
ATOM 665 N N . HIS A 1 82 ? -13.647 2.902 5.984 1.00 96.81 82 HIS A N 1
ATOM 666 C CA . HIS A 1 82 ? -14.510 2.455 7.078 1.00 96.81 82 HIS A CA 1
ATOM 667 C C . HIS A 1 82 ? -15.750 1.734 6.542 1.00 96.81 82 HIS A C 1
ATOM 669 O O . HIS A 1 82 ? -16.347 2.137 5.536 1.00 96.81 82 HIS A O 1
ATOM 675 N N . ASN A 1 83 ? -16.116 0.647 7.215 1.00 96.44 83 ASN A N 1
ATOM 676 C CA . ASN A 1 83 ? -17.339 -0.098 6.975 1.00 96.44 83 ASN A CA 1
ATOM 677 C C . ASN A 1 83 ? -18.437 0.405 7.932 1.00 96.44 83 ASN A C 1
ATOM 679 O O . ASN A 1 83 ? -18.308 0.226 9.140 1.00 96.44 83 ASN A O 1
ATOM 683 N N . PRO A 1 84 ? -19.522 1.014 7.423 1.00 94.00 84 PRO A N 1
ATOM 684 C CA . PRO A 1 84 ? -20.572 1.577 8.267 1.00 94.00 84 PRO A CA 1
ATOM 685 C C . PRO A 1 84 ? -21.433 0.536 8.995 1.00 94.00 84 PRO A C 1
ATOM 687 O O . PRO A 1 84 ? -22.130 0.912 9.930 1.00 94.00 84 PRO A O 1
ATOM 690 N N . GLU A 1 85 ? -21.420 -0.735 8.583 1.00 91.31 85 GLU A N 1
ATOM 691 C CA . GLU A 1 85 ? -22.246 -1.789 9.185 1.00 91.31 85 GLU A CA 1
ATOM 692 C C . GLU A 1 85 ? -21.551 -2.456 10.374 1.00 91.31 85 GLU A C 1
ATOM 694 O O . GLU A 1 85 ? -22.142 -2.610 11.440 1.00 91.31 85 GLU A O 1
ATOM 699 N N . ASN A 1 86 ? -20.289 -2.860 10.201 1.00 90.88 86 ASN A N 1
ATOM 700 C CA . ASN A 1 86 ? -19.529 -3.556 11.245 1.00 90.88 86 ASN A CA 1
ATOM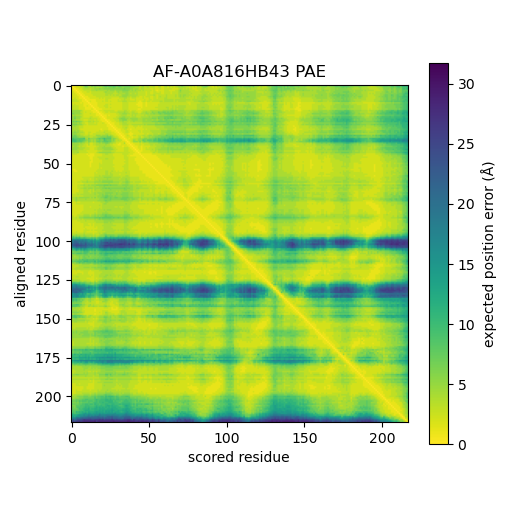 701 C C . ASN A 1 86 ? -18.525 -2.653 11.982 1.00 90.88 86 ASN A C 1
ATOM 703 O O . ASN A 1 86 ? -17.851 -3.113 12.906 1.00 90.88 86 ASN A O 1
ATOM 707 N N . HIS A 1 87 ? -18.422 -1.387 11.568 1.00 92.12 87 HIS A N 1
ATOM 708 C CA . HIS A 1 87 ? -17.536 -0.366 12.125 1.00 92.12 87 HIS A CA 1
ATOM 709 C C . HIS A 1 87 ? -16.046 -0.733 12.153 1.00 92.12 87 HIS A C 1
ATOM 711 O O . HIS A 1 87 ? -15.272 -0.223 12.966 1.00 92.12 87 HIS A O 1
ATOM 717 N N . GLN A 1 88 ? -15.621 -1.632 11.268 1.00 95.12 88 GLN A N 1
ATOM 718 C CA . GLN A 1 88 ? -14.208 -1.889 11.041 1.00 95.12 88 GLN A CA 1
ATOM 719 C C . GLN A 1 88 ? -13.613 -0.805 10.145 1.00 95.12 88 GLN A C 1
ATOM 721 O O . GLN A 1 88 ? -14.261 -0.298 9.226 1.00 95.12 88 GLN A O 1
ATOM 726 N N . SER A 1 89 ? -12.339 -0.507 10.378 1.00 96.31 89 SER A N 1
ATOM 727 C CA . SER A 1 89 ? -11.567 0.444 9.585 1.00 96.31 89 SER A CA 1
ATOM 728 C C . SER A 1 89 ? -10.293 -0.199 9.065 1.00 96.31 89 SER A C 1
ATOM 730 O O . SER A 1 89 ? -9.638 -0.970 9.760 1.00 96.31 89 SER A O 1
ATOM 732 N N . VAL A 1 90 ? -9.906 0.163 7.848 1.00 97.62 90 VAL A N 1
ATOM 733 C CA . VAL A 1 90 ? -8.567 -0.078 7.321 1.00 97.62 90 VAL A CA 1
ATOM 734 C C . VAL A 1 90 ? -7.892 1.260 7.080 1.00 97.62 90 VAL A C 1
ATOM 736 O O . VAL A 1 90 ? -8.364 2.065 6.275 1.00 97.62 90 VAL A O 1
ATOM 739 N N . LEU A 1 91 ? -6.781 1.483 7.776 1.00 97.62 91 LEU A N 1
ATOM 740 C CA . LEU A 1 91 ? -5.924 2.646 7.583 1.00 97.62 91 LEU A CA 1
ATOM 741 C C . LEU A 1 91 ? -4.813 2.287 6.607 1.00 97.62 91 LEU A C 1
ATOM 743 O O . LEU A 1 91 ? -4.176 1.253 6.768 1.00 97.62 91 LEU A O 1
ATOM 747 N N . LEU A 1 92 ? -4.542 3.147 5.632 1.00 98.00 92 LEU A N 1
ATOM 748 C CA . LEU A 1 92 ? -3.305 3.147 4.859 1.00 98.00 92 LEU A CA 1
ATOM 749 C C . LEU A 1 92 ? -2.565 4.446 5.157 1.00 98.00 92 LEU A C 1
ATOM 751 O O . LEU A 1 92 ? -3.070 5.522 4.848 1.00 98.00 92 LEU A O 1
ATOM 755 N N . ILE A 1 93 ? -1.360 4.339 5.700 1.00 97.44 93 ILE A N 1
ATOM 756 C CA . ILE A 1 93 ? -0.472 5.476 5.925 1.00 97.44 93 ILE A CA 1
ATOM 757 C C . ILE A 1 93 ? 0.599 5.439 4.841 1.00 97.44 93 ILE A C 1
ATOM 759 O O . ILE A 1 93 ? 1.271 4.421 4.665 1.00 97.44 93 ILE A O 1
ATOM 763 N N . ALA A 1 94 ? 0.734 6.525 4.087 1.00 96.56 94 ALA A N 1
ATOM 764 C CA . ALA A 1 94 ? 1.651 6.637 2.963 1.00 96.56 94 ALA A CA 1
ATOM 765 C C . ALA A 1 94 ? 2.586 7.831 3.156 1.00 96.56 94 ALA A C 1
ATOM 767 O O . ALA A 1 94 ? 2.139 8.977 3.193 1.00 96.56 94 ALA A O 1
ATOM 768 N N . HIS A 1 95 ? 3.886 7.556 3.234 1.00 94.06 95 HIS A N 1
ATOM 769 C CA . HIS A 1 95 ? 4.927 8.572 3.228 1.00 94.06 95 HIS A CA 1
ATOM 770 C C . HIS A 1 95 ? 5.339 8.843 1.782 1.00 94.06 95 HIS A C 1
ATOM 772 O O . HIS A 1 95 ? 5.974 8.025 1.116 1.00 94.06 95 HIS A O 1
ATOM 778 N N . THR A 1 96 ? 4.924 9.987 1.264 1.00 92.25 96 THR A N 1
ATOM 779 C CA . THR A 1 96 ? 5.159 10.396 -0.119 1.00 92.25 96 THR A CA 1
ATOM 780 C C . THR A 1 96 ? 6.600 10.864 -0.326 1.00 92.25 96 THR A C 1
ATOM 782 O O . THR A 1 96 ? 7.253 11.358 0.585 1.00 92.25 96 THR A O 1
ATOM 785 N N . SER A 1 97 ? 7.109 10.711 -1.550 1.00 88.31 97 SER A N 1
ATOM 786 C CA . SER A 1 97 ? 8.453 11.153 -1.945 1.00 88.31 97 SER A CA 1
ATOM 787 C C . SER A 1 97 ? 8.361 12.243 -3.021 1.00 88.31 97 SER A C 1
ATOM 789 O O . SER A 1 97 ? 8.940 12.129 -4.097 1.00 88.31 97 SER A O 1
ATOM 791 N N . PHE A 1 98 ? 7.555 13.284 -2.769 1.00 82.31 98 PHE A N 1
ATOM 792 C CA . PHE A 1 98 ? 7.386 14.402 -3.713 1.00 82.31 98 PHE A CA 1
ATOM 793 C C . PHE A 1 98 ? 8.630 15.286 -3.818 1.00 82.31 98 PHE A C 1
ATOM 795 O O . PHE A 1 98 ? 8.911 15.837 -4.881 1.00 82.31 98 PHE A O 1
ATOM 802 N N . TYR A 1 99 ? 9.367 15.418 -2.717 1.00 72.69 99 TYR A N 1
ATOM 803 C CA . TYR A 1 99 ? 10.543 16.268 -2.622 1.00 72.69 99 TYR A CA 1
ATOM 804 C C . TYR A 1 99 ? 11.763 15.427 -2.275 1.00 72.69 99 TYR A C 1
ATOM 806 O O . TYR A 1 99 ? 11.682 14.461 -1.513 1.00 72.69 99 TYR A O 1
ATOM 814 N N . GLN A 1 100 ? 12.911 15.810 -2.825 1.00 63.88 100 GLN A N 1
ATOM 815 C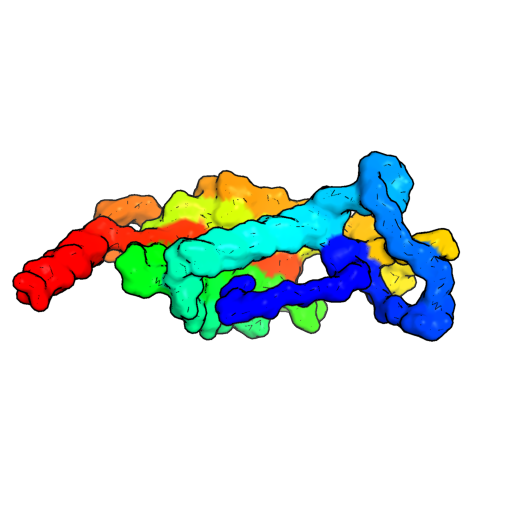 CA . GLN A 1 100 ? 14.175 15.229 -2.406 1.00 63.88 100 GLN A CA 1
ATOM 816 C C . GLN A 1 100 ? 14.439 15.661 -0.960 1.00 63.88 100 GLN A C 1
ATOM 818 O O . GLN A 1 100 ? 14.338 16.847 -0.644 1.00 63.88 100 GLN A O 1
ATOM 823 N N . SER A 1 101 ? 14.706 14.691 -0.080 1.00 55.47 101 SER A N 1
ATOM 824 C CA . SER A 1 101 ? 14.983 14.940 1.336 1.00 55.47 101 SER A CA 1
ATOM 825 C C . SER A 1 101 ? 16.108 15.967 1.454 1.00 55.47 101 SER A C 1
ATOM 827 O O . SER A 1 101 ? 17.269 15.665 1.186 1.00 55.47 101 SER A O 1
ATOM 829 N N . ASN A 1 102 ? 15.775 17.194 1.854 1.00 53.56 102 ASN A N 1
ATOM 830 C CA . ASN A 1 102 ? 16.753 18.239 2.140 1.00 53.56 102 ASN A CA 1
ATOM 831 C C . ASN A 1 102 ? 17.416 17.985 3.505 1.00 53.56 102 ASN A C 1
ATOM 833 O O . ASN A 1 102 ? 17.448 18.896 4.322 1.00 53.56 102 ASN A O 1
ATOM 837 N N . ASN A 1 103 ? 17.864 16.757 3.803 1.00 52.06 103 ASN A N 1
ATOM 838 C CA . ASN A 1 103 ? 18.506 16.321 5.060 1.00 52.06 103 ASN A CA 1
ATOM 839 C C . ASN A 1 103 ? 17.816 16.740 6.381 1.00 52.06 103 ASN A C 1
ATOM 841 O O . ASN A 1 103 ? 18.343 16.487 7.462 1.00 52.06 103 ASN A O 1
ATOM 845 N N . LYS A 1 104 ? 16.643 17.372 6.327 1.00 57.56 104 LYS A N 1
ATOM 846 C CA . LYS A 1 104 ? 15.846 17.793 7.470 1.00 57.56 104 LYS A CA 1
ATOM 847 C C . LYS A 1 104 ? 14.826 16.700 7.702 1.00 57.56 104 LYS A C 1
ATOM 849 O O . LYS A 1 104 ? 14.000 16.440 6.832 1.00 57.56 104 LYS A O 1
ATOM 854 N N . TRP A 1 105 ? 14.922 16.062 8.860 1.00 63.25 105 TRP A N 1
ATOM 855 C CA . TRP A 1 105 ? 13.905 15.132 9.321 1.00 63.25 105 TRP A CA 1
ATOM 856 C C . TRP A 1 105 ? 12.570 15.867 9.375 1.00 63.25 105 TRP A C 1
ATOM 858 O O . TRP A 1 105 ? 12.440 16.895 10.044 1.00 63.25 105 TRP A O 1
ATOM 868 N N . GLU A 1 106 ? 11.601 15.375 8.611 1.00 75.25 106 GLU A N 1
ATOM 869 C CA . GLU A 1 106 ? 10.229 15.833 8.727 1.00 75.25 106 GLU A CA 1
ATOM 870 C C . GLU A 1 106 ? 9.633 15.189 9.973 1.00 75.25 106 GLU A C 1
ATOM 872 O O . GLU A 1 106 ? 9.623 13.967 10.105 1.00 75.25 106 GLU A O 1
ATOM 877 N N . TYR A 1 107 ? 9.171 16.015 10.907 1.00 81.81 107 TYR A N 1
ATOM 878 C CA . TYR A 1 107 ? 8.450 15.506 12.060 1.00 81.81 107 TYR A CA 1
ATOM 879 C C . TYR A 1 107 ? 7.073 15.016 11.609 1.00 81.81 107 TYR A C 1
ATOM 881 O O . TYR A 1 107 ? 6.275 15.792 11.078 1.00 81.81 107 TYR A O 1
ATOM 889 N N . ILE A 1 108 ? 6.809 13.731 11.830 1.00 87.00 108 ILE A N 1
ATOM 890 C CA . ILE A 1 108 ? 5.508 13.117 11.586 1.00 87.00 108 ILE A CA 1
ATOM 891 C C . ILE A 1 108 ? 4.791 13.046 12.931 1.00 87.00 108 ILE A C 1
ATOM 893 O O . ILE A 1 108 ? 5.286 12.419 13.869 1.00 87.00 108 ILE A O 1
ATOM 897 N N . SER A 1 109 ? 3.634 13.700 13.023 1.00 87.81 109 SER A N 1
ATOM 898 C CA . SER A 1 109 ? 2.808 13.665 14.232 1.00 87.81 109 SER A CA 1
ATOM 899 C C . SER A 1 109 ? 2.424 12.226 14.568 1.00 87.81 109 SER A C 1
ATOM 901 O O . SER A 1 109 ? 2.079 11.454 13.671 1.00 87.81 109 SER A O 1
ATOM 903 N N . SER A 1 110 ? 2.459 11.866 15.853 1.00 91.69 110 SER A N 1
ATOM 904 C CA . SER A 1 110 ? 1.951 10.567 16.291 1.00 91.69 110 SER A CA 1
ATOM 905 C C . SER A 1 110 ? 0.461 10.440 15.972 1.00 91.69 110 SER A C 1
ATOM 907 O O . SER A 1 110 ? -0.287 11.421 15.966 1.00 91.69 110 SER A O 1
ATOM 909 N N . LEU A 1 111 ? 0.034 9.219 15.663 1.00 93.31 111 LEU A N 1
ATOM 910 C CA . LEU A 1 111 ? -1.337 8.929 15.275 1.00 93.31 111 LEU A CA 1
ATOM 911 C C . LEU A 1 111 ? -2.079 8.282 16.438 1.00 93.31 111 LEU A C 1
ATOM 913 O O . LEU A 1 111 ? -1.764 7.167 16.852 1.00 93.31 111 LEU A O 1
ATOM 917 N N . THR A 1 112 ? -3.099 8.970 16.925 1.00 92.62 112 THR A N 1
ATOM 918 C CA . THR A 1 112 ? -4.011 8.450 17.940 1.00 92.62 112 THR A CA 1
ATOM 919 C C . THR A 1 112 ? -5.136 7.663 17.275 1.00 92.62 112 THR A C 1
ATOM 921 O O . THR A 1 112 ? -5.760 8.144 16.332 1.00 92.62 112 THR A O 1
ATOM 924 N N . ILE A 1 113 ? -5.397 6.454 17.764 1.00 90.50 113 ILE A N 1
ATOM 925 C CA . ILE A 1 113 ? -6.405 5.538 17.236 1.00 90.50 113 ILE A CA 1
ATOM 926 C C . ILE A 1 113 ? -7.436 5.199 18.306 1.00 90.50 113 ILE A C 1
ATOM 928 O O . ILE A 1 113 ? -7.102 4.740 19.405 1.00 90.50 113 ILE A O 1
ATOM 932 N N . ASP A 1 114 ? -8.697 5.306 17.894 1.00 84.19 114 ASP A N 1
ATOM 933 C CA . ASP A 1 114 ? -9.862 4.820 18.620 1.00 84.19 114 ASP A CA 1
ATOM 934 C C . ASP A 1 114 ? -10.236 3.422 18.118 1.00 84.19 114 ASP A C 1
ATOM 936 O O . ASP A 1 114 ? -10.829 3.252 17.054 1.00 84.19 114 ASP A O 1
ATOM 940 N N . GLY A 1 115 ? -9.850 2.393 18.870 1.00 89.62 115 GLY A N 1
ATOM 941 C CA . GLY A 1 115 ? -10.091 1.000 18.495 1.00 89.62 115 GLY A CA 1
ATOM 942 C C . GLY A 1 115 ? -8.956 0.076 18.905 1.00 89.62 115 GLY A C 1
ATOM 943 O O . GLY A 1 115 ? -8.045 0.481 19.621 1.00 89.62 115 GLY A O 1
ATOM 944 N N . ILE A 1 116 ? -9.024 -1.171 18.450 1.00 92.75 116 ILE A N 1
ATOM 945 C CA . ILE A 1 116 ? -7.979 -2.185 18.604 1.00 92.75 116 ILE A CA 1
ATOM 946 C C . ILE A 1 116 ? -7.363 -2.425 17.236 1.00 92.75 116 ILE A C 1
ATOM 948 O O . ILE A 1 116 ? -8.084 -2.631 16.259 1.00 92.75 116 ILE A O 1
ATOM 952 N N . ILE A 1 117 ? -6.034 -2.418 17.166 1.00 93.69 117 ILE A N 1
ATOM 953 C CA . ILE A 1 117 ? -5.338 -2.788 15.936 1.00 93.69 117 ILE A CA 1
ATOM 954 C C . ILE A 1 117 ? -5.328 -4.314 15.865 1.00 93.69 117 ILE A C 1
ATOM 956 O O . ILE A 1 117 ? -4.727 -4.967 16.714 1.00 93.69 117 ILE A O 1
ATOM 960 N N . ASN A 1 118 ? -6.014 -4.886 14.881 1.00 92.12 118 ASN A N 1
ATOM 961 C CA . ASN A 1 118 ? -6.132 -6.335 14.744 1.00 92.12 118 ASN A CA 1
ATOM 962 C C . ASN A 1 118 ? -4.864 -6.930 14.132 1.00 92.12 118 ASN A C 1
ATOM 964 O O . ASN A 1 118 ? -4.314 -7.899 14.644 1.00 92.12 118 ASN A O 1
ATOM 968 N N . GLU A 1 119 ? -4.416 -6.343 13.022 1.00 94.19 119 GLU A N 1
ATOM 969 C CA . GLU A 1 119 ? -3.231 -6.781 12.294 1.00 94.19 119 GLU A CA 1
ATOM 970 C C . GLU A 1 119 ? -2.671 -5.661 11.413 1.00 94.19 119 GLU A C 1
ATOM 972 O O . GLU A 1 119 ? -3.380 -4.727 11.013 1.00 94.19 119 GLU A O 1
ATOM 977 N N . ILE A 1 120 ? -1.392 -5.792 11.064 1.00 97.12 120 ILE A N 1
ATOM 978 C CA . ILE A 1 120 ? -0.787 -5.047 9.964 1.00 97.12 120 ILE A CA 1
ATOM 979 C C . ILE A 1 120 ? -0.995 -5.869 8.690 1.00 97.12 120 ILE A C 1
ATOM 981 O O . ILE A 1 120 ? -0.363 -6.908 8.485 1.00 97.12 120 ILE A O 1
ATOM 985 N N . LEU A 1 121 ? -1.862 -5.388 7.801 1.00 97.56 121 LEU A N 1
ATOM 986 C CA . LEU A 1 121 ? -2.186 -6.058 6.541 1.00 97.56 121 LEU A CA 1
ATOM 987 C C . LEU A 1 121 ? -0.946 -6.183 5.650 1.00 97.56 121 LEU A C 1
ATOM 989 O O . LEU A 1 121 ? -0.689 -7.244 5.070 1.00 97.56 121 LEU A O 1
ATOM 993 N N . PHE A 1 122 ? -0.164 -5.107 5.559 1.00 97.56 122 PH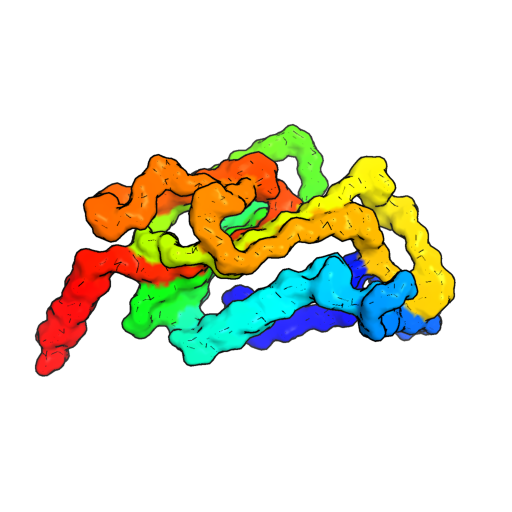E A N 1
ATOM 994 C CA . PHE A 1 122 ? 1.163 -5.104 4.954 1.00 97.56 122 PHE A CA 1
ATOM 995 C C . PHE A 1 122 ? 1.948 -3.842 5.311 1.00 97.56 122 PHE A C 1
ATOM 997 O O . PHE A 1 122 ? 1.369 -2.791 5.581 1.00 97.56 122 PHE A O 1
ATOM 1004 N N . GLU A 1 123 ? 3.268 -3.935 5.207 1.00 97.00 123 GLU A N 1
ATOM 1005 C CA . GLU A 1 123 ? 4.180 -2.793 5.178 1.00 97.00 123 GLU A CA 1
ATOM 1006 C C . GLU A 1 123 ? 5.088 -2.909 3.948 1.00 97.00 123 GLU A C 1
ATOM 1008 O O . GLU A 1 123 ? 5.490 -4.010 3.550 1.00 97.00 123 GLU A O 1
ATOM 1013 N N . GLY A 1 124 ? 5.385 -1.779 3.317 1.00 96.12 124 GLY A N 1
ATOM 1014 C CA . GLY A 1 124 ? 6.228 -1.701 2.135 1.00 96.12 124 GLY A CA 1
ATOM 1015 C C . GLY A 1 124 ? 7.145 -0.496 2.206 1.00 96.12 124 GLY A C 1
ATOM 1016 O O . GLY A 1 124 ? 6.674 0.606 2.451 1.00 96.12 124 GLY A O 1
ATOM 1017 N N . ILE A 1 125 ? 8.435 -0.702 1.969 1.00 94.62 125 ILE A N 1
ATOM 1018 C CA . ILE A 1 125 ? 9.447 0.353 1.959 1.00 94.62 125 ILE A CA 1
ATOM 1019 C C . ILE A 1 125 ? 10.205 0.271 0.638 1.00 94.62 125 ILE A C 1
ATOM 1021 O O . ILE A 1 125 ? 10.768 -0.773 0.286 1.00 94.62 125 ILE A O 1
ATOM 1025 N N . LEU A 1 126 ? 10.216 1.377 -0.101 1.00 91.69 126 LEU A N 1
ATOM 1026 C CA . LEU A 1 126 ? 11.012 1.518 -1.311 1.00 91.69 126 LEU A CA 1
ATOM 1027 C C . LEU A 1 126 ? 12.359 2.156 -0.965 1.00 91.69 126 LEU A C 1
ATOM 1029 O O . LEU A 1 126 ? 12.444 3.330 -0.621 1.00 91.69 126 LEU A O 1
ATOM 1033 N N . HIS A 1 127 ? 13.431 1.382 -1.103 1.00 85.81 127 HIS A N 1
ATOM 1034 C CA . HIS A 1 127 ? 14.799 1.854 -0.942 1.00 85.81 127 HIS A CA 1
ATOM 1035 C C . HIS A 1 127 ? 15.440 2.052 -2.311 1.00 85.81 127 HIS A C 1
ATOM 1037 O O . HIS A 1 127 ? 15.875 1.099 -2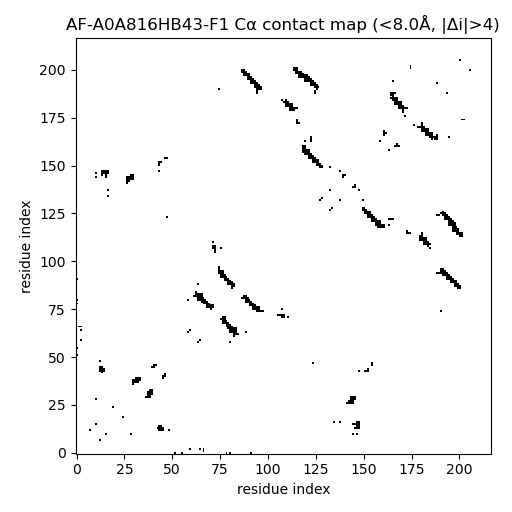.962 1.00 85.81 127 HIS A O 1
ATOM 1043 N N . HIS A 1 128 ? 15.546 3.306 -2.737 1.00 80.38 128 HIS A N 1
ATOM 1044 C CA . HIS A 1 128 ? 16.315 3.663 -3.919 1.00 80.38 128 HIS A CA 1
ATOM 1045 C C . HIS A 1 128 ? 17.640 4.318 -3.498 1.00 80.38 128 HIS A C 1
ATOM 1047 O O . HIS A 1 128 ? 17.617 5.368 -2.851 1.00 80.38 128 HIS A O 1
ATOM 1053 N N . PRO A 1 129 ? 18.803 3.724 -3.822 1.00 70.06 129 PRO A N 1
ATOM 1054 C CA . PRO A 1 129 ? 20.090 4.290 -3.447 1.00 70.06 129 PRO A CA 1
ATOM 1055 C C . PRO A 1 129 ? 20.427 5.477 -4.362 1.00 70.06 129 PRO A C 1
ATOM 1057 O O . PRO A 1 129 ? 21.174 5.319 -5.327 1.00 70.06 129 PRO A O 1
ATOM 1060 N N . GLN A 1 130 ? 19.901 6.665 -4.041 1.00 62.75 130 GLN A N 1
ATOM 1061 C CA . GLN A 1 130 ? 20.091 7.893 -4.834 1.00 62.75 130 GLN A CA 1
ATOM 1062 C C . GLN A 1 130 ? 21.572 8.233 -5.090 1.00 62.75 130 GLN A C 1
ATOM 1064 O O . GLN A 1 130 ? 21.896 8.822 -6.115 1.00 62.75 130 GLN A O 1
ATOM 1069 N N . GLU A 1 131 ? 22.478 7.821 -4.197 1.00 57.94 131 GLU A N 1
ATOM 1070 C CA . GLU A 1 131 ? 23.930 8.010 -4.341 1.00 57.94 131 GLU A CA 1
ATOM 1071 C C . GLU A 1 131 ? 24.601 7.026 -5.321 1.00 57.94 131 GLU A C 1
ATOM 1073 O O . GLU A 1 131 ? 25.689 7.303 -5.816 1.00 57.94 131 GLU A O 1
ATOM 1078 N N . LYS A 1 132 ? 23.995 5.856 -5.584 1.00 51.91 132 LYS A N 1
ATOM 1079 C CA . LYS A 1 132 ? 24.597 4.760 -6.384 1.00 51.91 132 LYS A CA 1
ATOM 1080 C C . LYS A 1 132 ? 23.898 4.511 -7.721 1.00 51.91 132 LYS A C 1
ATOM 1082 O O . LYS A 1 132 ? 24.420 3.773 -8.566 1.00 51.91 132 LYS A O 1
ATOM 1087 N N . GLU A 1 133 ? 22.698 5.049 -7.883 1.00 55.88 133 GLU A N 1
ATOM 1088 C CA . GLU A 1 133 ? 21.938 5.055 -9.127 1.00 55.88 133 GLU A CA 1
ATOM 1089 C C . GLU A 1 133 ? 21.175 6.369 -9.199 1.00 55.88 133 GLU A C 1
ATOM 1091 O O . GLU A 1 133 ? 20.005 6.441 -8.843 1.00 55.88 133 GLU A O 1
ATOM 1096 N N . SER A 1 134 ? 21.829 7.441 -9.649 1.00 64.31 134 SER A N 1
ATOM 1097 C CA . SER A 1 134 ? 21.032 8.572 -10.107 1.00 64.31 134 SER A CA 1
ATOM 1098 C C . SER A 1 134 ? 20.167 8.082 -11.273 1.00 64.31 134 SER A C 1
ATOM 1100 O O . SER A 1 134 ? 20.623 7.266 -12.075 1.00 64.31 134 SER A O 1
ATOM 1102 N N . VAL A 1 135 ? 18.956 8.617 -11.454 1.00 65.81 135 VAL A N 1
ATOM 1103 C CA . VAL A 1 135 ? 18.178 8.396 -12.695 1.00 65.81 135 VAL A CA 1
ATOM 1104 C C . VAL A 1 135 ? 19.024 8.717 -13.944 1.00 65.81 135 VAL A C 1
ATOM 1106 O O . VAL A 1 135 ? 18.793 8.166 -15.016 1.00 65.81 135 VAL A O 1
ATOM 1109 N N . LYS A 1 136 ? 20.051 9.565 -13.793 1.00 67.31 136 LYS A N 1
ATOM 1110 C CA . LYS A 1 136 ? 21.043 9.900 -14.822 1.00 67.31 136 LYS A CA 1
ATOM 1111 C C . LYS A 1 136 ? 22.000 8.753 -15.177 1.00 67.31 136 LYS A C 1
ATOM 1113 O O . LYS A 1 136 ? 22.433 8.686 -16.321 1.00 67.31 136 LYS A O 1
ATOM 1118 N N . ASP A 1 137 ? 22.289 7.855 -14.238 1.00 74.94 137 ASP A N 1
ATOM 1119 C CA . ASP A 1 137 ? 23.198 6.712 -14.419 1.00 74.94 137 ASP A CA 1
ATOM 1120 C C . ASP A 1 137 ? 22.463 5.445 -14.880 1.00 74.94 137 ASP A C 1
ATOM 1122 O O . ASP A 1 137 ? 23.074 4.389 -15.064 1.00 74.94 137 ASP A O 1
ATOM 1126 N N . PHE A 1 138 ? 21.142 5.535 -15.054 1.00 84.12 138 PHE A N 1
ATOM 1127 C CA . PHE A 1 138 ? 20.317 4.440 -15.534 1.00 84.12 138 PHE A CA 1
ATOM 1128 C C . PHE A 1 138 ? 20.752 4.004 -16.939 1.00 84.12 138 PHE A C 1
ATOM 1130 O O . PHE A 1 138 ? 20.649 4.751 -17.918 1.00 84.12 138 PHE A O 1
ATOM 1137 N N . GLN A 1 139 ? 21.196 2.753 -17.052 1.00 85.75 139 GLN A N 1
ATOM 1138 C CA . GLN A 1 139 ? 21.600 2.168 -18.323 1.00 85.75 139 GLN A CA 1
ATOM 1139 C C . GLN A 1 139 ? 20.398 1.541 -19.026 1.00 85.75 139 GLN A C 1
ATOM 1141 O O . GLN A 1 139 ? 19.820 0.546 -18.584 1.00 85.75 139 GLN A O 1
ATOM 1146 N N . ARG A 1 140 ? 20.026 2.132 -20.161 1.00 89.31 140 ARG A N 1
ATOM 1147 C CA . ARG A 1 140 ? 18.953 1.627 -21.018 1.00 89.31 140 ARG A CA 1
ATOM 1148 C C . ARG A 1 140 ? 19.404 0.361 -21.740 1.00 89.31 140 ARG A C 1
ATOM 1150 O O . ARG A 1 140 ? 20.410 0.377 -22.449 1.00 89.31 140 ARG A O 1
ATOM 1157 N N . SER A 1 141 ? 18.615 -0.704 -21.632 1.00 89.81 141 SER A N 1
ATOM 1158 C CA . SER A 1 141 ? 18.759 -1.868 -22.507 1.00 89.81 141 SER A CA 1
ATOM 1159 C C . SER A 1 141 ? 18.423 -1.483 -23.951 1.00 89.81 141 SER A C 1
ATOM 1161 O O . SER A 1 141 ? 17.524 -0.671 -24.196 1.00 89.81 141 SER A O 1
ATOM 1163 N N . LYS A 1 142 ? 19.157 -2.062 -24.909 1.00 90.56 142 LYS A N 1
ATOM 1164 C CA 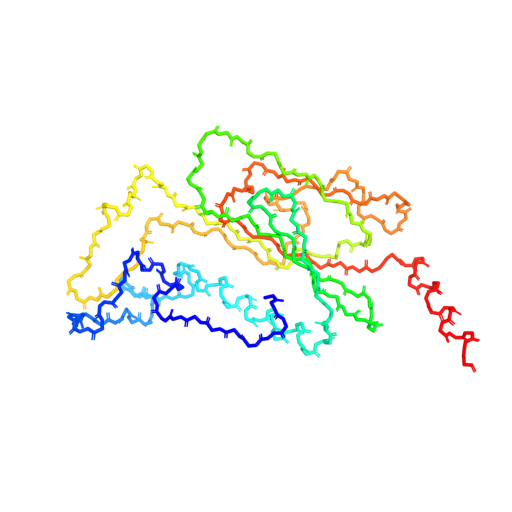. LYS A 1 142 ? 18.922 -1.883 -26.352 1.00 90.56 142 LYS A CA 1
ATOM 1165 C C . LYS A 1 142 ? 17.783 -2.756 -26.880 1.00 90.56 142 LYS A C 1
ATOM 1167 O O . LYS A 1 142 ? 17.236 -2.446 -27.929 1.00 90.56 142 LYS A O 1
ATOM 1172 N N . GLU A 1 143 ? 17.439 -3.831 -26.175 1.00 90.25 143 GLU A N 1
ATOM 1173 C CA . GLU A 1 143 ? 16.522 -4.865 -26.677 1.00 90.25 143 GLU A CA 1
ATOM 1174 C C . GLU A 1 143 ? 15.115 -4.756 -26.082 1.00 90.25 143 GLU A C 1
ATOM 1176 O O . GLU A 1 143 ? 14.122 -5.051 -26.749 1.00 90.25 143 GLU A O 1
ATOM 1181 N N . TYR A 1 144 ? 15.015 -4.330 -24.823 1.00 93.06 144 TYR A N 1
ATOM 1182 C CA . TYR A 1 144 ? 13.752 -4.277 -24.096 1.00 93.06 144 TYR A CA 1
ATOM 1183 C C . TYR A 1 144 ? 13.700 -3.082 -23.142 1.00 93.06 144 TYR A C 1
ATOM 1185 O O . TYR A 1 144 ? 14.715 -2.479 -22.792 1.00 93.06 144 TYR A O 1
ATOM 1193 N N . LEU A 1 145 ? 12.491 -2.744 -22.711 1.00 93.12 145 LEU A N 1
ATOM 1194 C CA . LEU A 1 145 ? 12.233 -1.727 -21.706 1.00 93.12 145 LEU A CA 1
ATOM 1195 C C . LEU A 1 145 ? 12.555 -2.273 -20.308 1.00 93.12 145 LEU A C 1
ATOM 1197 O O . LEU A 1 145 ? 11.811 -3.100 -19.775 1.00 93.12 145 LEU A O 1
ATOM 1201 N N . ASN A 1 146 ? 13.671 -1.822 -19.730 1.00 92.69 146 ASN A N 1
ATOM 1202 C CA . ASN A 1 146 ? 14.090 -2.144 -18.367 1.00 92.69 146 ASN A CA 1
ATOM 1203 C C . ASN A 1 146 ? 13.732 -1.026 -17.374 1.00 92.69 146 ASN A C 1
ATOM 1205 O O . ASN A 1 146 ? 13.654 0.149 -17.738 1.00 92.69 146 ASN A O 1
ATOM 1209 N N . GLY A 1 147 ? 13.498 -1.415 -16.121 1.00 91.25 147 GLY A N 1
ATOM 1210 C CA . GLY A 1 147 ? 13.287 -0.504 -14.996 1.00 91.25 147 GLY A CA 1
ATOM 1211 C C . GLY A 1 147 ? 14.534 -0.335 -14.132 1.00 91.25 147 GLY A C 1
ATOM 1212 O O . GLY A 1 147 ? 15.592 -0.876 -14.447 1.00 91.25 147 GLY A O 1
ATOM 1213 N N . LEU A 1 148 ? 14.405 0.409 -13.034 1.00 89.31 148 LEU A N 1
ATOM 1214 C CA . LEU A 1 148 ? 15.494 0.644 -12.078 1.00 89.31 148 LEU A CA 1
ATOM 1215 C C . LEU A 1 148 ? 15.857 -0.634 -11.303 1.00 89.31 148 LEU A C 1
ATOM 1217 O O . LEU A 1 148 ? 15.131 -1.044 -10.396 1.00 89.31 148 LEU A O 1
ATOM 1221 N N . GLU A 1 149 ? 17.001 -1.240 -11.622 1.00 81.56 149 GLU A N 1
ATOM 1222 C CA . GLU A 1 149 ? 17.420 -2.531 -11.055 1.00 81.56 149 GLU A CA 1
ATOM 1223 C C . GLU A 1 149 ? 17.993 -2.420 -9.636 1.00 81.56 149 GLU A C 1
ATOM 1225 O O . GLU A 1 149 ? 17.879 -3.370 -8.858 1.00 81.56 149 GLU A O 1
ATOM 1230 N N . LYS A 1 150 ? 18.591 -1.279 -9.255 1.00 83.19 150 LYS A N 1
ATOM 1231 C CA . LYS A 1 150 ? 19.174 -1.122 -7.909 1.00 83.19 150 LYS A CA 1
ATOM 1232 C C . LYS A 1 150 ? 18.156 -0.650 -6.871 1.00 83.19 150 LYS A C 1
ATOM 1234 O O . LYS A 1 150 ? 18.496 -0.581 -5.687 1.00 83.19 150 LYS A O 1
ATOM 1239 N N . THR A 1 151 ? 16.916 -0.366 -7.275 1.00 86.38 151 THR A N 1
ATOM 1240 C CA . THR A 1 151 ? 15.822 -0.092 -6.338 1.00 86.38 151 THR A CA 1
ATOM 1241 C C . THR A 1 151 ? 15.438 -1.374 -5.618 1.00 86.38 151 THR A C 1
ATOM 1243 O O . THR A 1 151 ? 14.955 -2.329 -6.223 1.00 86.38 151 THR A O 1
ATOM 1246 N N . LYS A 1 152 ? 15.636 -1.395 -4.302 1.00 89.00 152 LYS A N 1
ATOM 1247 C CA . LYS A 1 152 ? 15.240 -2.513 -3.451 1.00 89.00 152 LYS A CA 1
ATOM 1248 C C . LYS A 1 152 ? 13.897 -2.209 -2.822 1.00 89.00 152 LYS A C 1
ATOM 1250 O O . LYS A 1 152 ? 13.665 -1.105 -2.342 1.00 89.00 152 LYS A O 1
ATOM 1255 N N . ILE A 1 153 ? 13.033 -3.208 -2.787 1.00 91.81 153 ILE A N 1
ATOM 1256 C CA . ILE A 1 153 ? 11.737 -3.097 -2.133 1.00 91.81 153 ILE A CA 1
ATOM 1257 C C . ILE A 1 153 ? 11.700 -4.101 -1.003 1.00 91.81 153 ILE A C 1
ATOM 1259 O O . ILE A 1 153 ? 11.898 -5.301 -1.200 1.00 91.81 153 ILE A O 1
ATOM 1263 N N . TYR A 1 154 ? 11.457 -3.582 0.187 1.00 94.50 154 TYR A N 1
ATOM 1264 C CA . TYR A 1 154 ? 11.048 -4.376 1.322 1.00 94.50 154 TYR A CA 1
ATOM 1265 C C . TYR A 1 154 ? 9.525 -4.421 1.319 1.00 94.50 154 TYR A C 1
ATOM 1267 O O . TYR A 1 154 ? 8.875 -3.383 1.247 1.00 94.50 154 TYR A O 1
ATOM 1275 N N . PHE A 1 155 ? 8.949 -5.617 1.349 1.00 95.88 155 PHE A N 1
ATOM 1276 C CA . PHE A 1 155 ? 7.505 -5.774 1.408 1.00 95.88 155 PHE A CA 1
ATOM 1277 C C . PHE A 1 155 ? 7.148 -7.023 2.198 1.00 95.88 155 PHE A C 1
ATOM 1279 O O . PHE A 1 155 ? 7.601 -8.124 1.872 1.00 95.88 155 PHE A O 1
ATOM 1286 N N . LYS A 1 156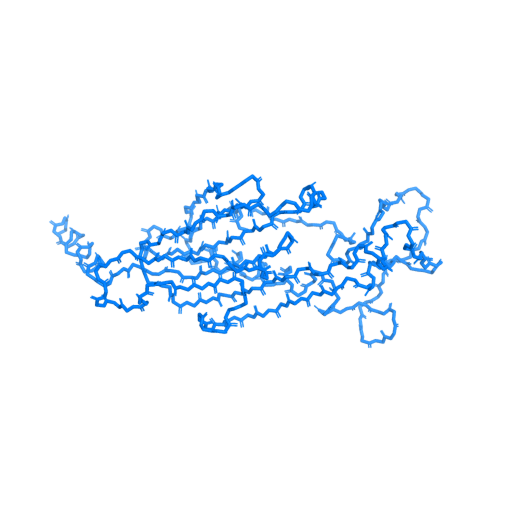 ? 6.323 -6.853 3.227 1.00 95.75 156 LYS A N 1
ATOM 1287 C CA . LYS A 1 156 ? 5.807 -7.947 4.046 1.00 95.75 156 LYS A CA 1
ATOM 1288 C C . LYS A 1 156 ? 4.305 -7.786 4.249 1.00 95.75 156 LYS A C 1
ATOM 1290 O O . LYS A 1 156 ? 3.791 -6.675 4.290 1.00 95.75 156 LYS A O 1
ATOM 1295 N N . LYS A 1 157 ? 3.603 -8.913 4.356 1.00 95.69 157 LYS A N 1
ATOM 1296 C CA . LYS A 1 157 ? 2.149 -8.990 4.553 1.00 95.69 157 LYS A CA 1
ATOM 1297 C C . LYS A 1 157 ? 1.851 -9.698 5.865 1.00 95.69 157 LYS A C 1
ATOM 1299 O O . LYS A 1 157 ? 2.620 -10.589 6.214 1.00 95.69 157 LYS A O 1
ATOM 1304 N N . LYS A 1 158 ? 0.710 -9.378 6.483 1.00 93.69 158 LYS A N 1
ATOM 1305 C CA . LYS A 1 158 ? 0.186 -10.032 7.694 1.00 93.69 158 LYS A CA 1
ATOM 1306 C C . LYS A 1 158 ? 1.232 -10.105 8.807 1.00 93.69 158 LYS A C 1
ATOM 1308 O O . LYS A 1 158 ? 1.744 -11.178 9.113 1.00 93.69 158 LYS A O 1
ATOM 1313 N N . LEU A 1 159 ? 1.583 -8.940 9.339 1.00 93.12 159 LEU A N 1
ATOM 1314 C CA . LEU A 1 159 ? 2.587 -8.797 10.393 1.00 93.12 159 LEU A CA 1
ATOM 1315 C C . LEU A 1 159 ? 1.919 -8.552 11.737 1.00 93.12 159 LEU A C 1
ATOM 1317 O O . LEU A 1 159 ? 0.881 -7.883 11.816 1.00 93.12 159 LEU A O 1
ATOM 1321 N N . PHE A 1 160 ? 2.576 -9.028 12.788 1.00 89.88 160 PHE A N 1
ATOM 1322 C CA . PHE A 1 160 ? 2.278 -8.576 14.138 1.00 89.88 160 PHE A CA 1
ATOM 1323 C C . PHE A 1 160 ? 2.859 -7.178 14.374 1.00 89.88 160 PHE A C 1
ATOM 1325 O O . PHE A 1 160 ? 3.800 -6.751 13.701 1.00 89.88 160 PHE A O 1
ATOM 1332 N N . LEU A 1 161 ? 2.292 -6.450 15.336 1.00 89.81 161 LEU A N 1
ATOM 1333 C CA . LEU A 1 161 ? 2.704 -5.077 15.644 1.00 89.81 161 LEU A CA 1
ATOM 1334 C C . LEU A 1 161 ? 4.172 -4.997 16.071 1.00 89.81 161 LEU A C 1
ATOM 1336 O O . LEU A 1 161 ? 4.864 -4.046 15.723 1.00 89.81 161 LEU A O 1
ATOM 1340 N N . GLU A 1 162 ? 4.648 -6.013 16.784 1.00 89.94 162 GLU A N 1
ATOM 1341 C CA . GLU A 1 162 ? 6.009 -6.113 17.306 1.00 89.94 162 GLU A CA 1
ATOM 1342 C C . GLU A 1 162 ? 7.046 -6.355 16.198 1.00 89.94 162 GLU A C 1
ATOM 1344 O O . GLU A 1 162 ? 8.226 -6.062 16.375 1.00 89.94 162 GLU A O 1
ATOM 1349 N N . GLU A 1 163 ? 6.613 -6.883 15.052 1.00 92.25 163 GLU A N 1
ATOM 1350 C CA . GLU A 1 163 ? 7.467 -7.167 13.894 1.00 92.25 163 GLU A CA 1
ATOM 1351 C C . GLU A 1 163 ? 7.565 -5.988 12.921 1.00 92.25 163 GLU A C 1
ATOM 1353 O O . GLU A 1 163 ? 8.365 -6.031 11.978 1.00 92.25 163 GLU A O 1
ATOM 1358 N N . SER A 1 164 ? 6.737 -4.963 13.133 1.00 95.50 164 SER A N 1
ATOM 1359 C CA . SER A 1 164 ? 6.669 -3.774 12.296 1.00 95.50 164 SER A CA 1
ATOM 1360 C C . SER A 1 164 ? 7.995 -3.037 12.285 1.00 95.50 164 SER A C 1
ATOM 1362 O O . SER A 1 164 ? 8.576 -2.736 13.331 1.00 95.50 164 SER A O 1
ATOM 1364 N N . ARG A 1 165 ? 8.449 -2.688 11.084 1.00 95.00 165 ARG A N 1
ATOM 1365 C CA . ARG A 1 165 ? 9.607 -1.812 10.932 1.00 95.00 165 ARG A CA 1
ATOM 1366 C C . ARG A 1 165 ? 9.211 -0.360 10.906 1.00 95.00 165 ARG A C 1
ATOM 1368 O O . ARG A 1 165 ? 9.995 0.452 11.355 1.00 95.00 165 ARG A O 1
ATOM 1375 N N . CYS A 1 166 ? 8.020 -0.043 10.400 1.00 94.19 166 CYS A N 1
ATOM 1376 C CA . CYS A 1 166 ? 7.614 1.336 10.137 1.00 94.19 166 CYS A CA 1
ATOM 1377 C C . CYS A 1 166 ? 7.056 2.048 11.372 1.00 94.19 166 CYS A C 1
ATOM 1379 O O . CYS A 1 166 ? 7.229 3.259 11.514 1.00 94.19 166 CYS A O 1
ATOM 1381 N N . ILE A 1 167 ? 6.373 1.319 12.254 1.00 95.50 167 ILE A N 1
ATOM 1382 C CA . ILE A 1 167 ? 5.612 1.902 13.362 1.00 95.50 167 ILE A CA 1
ATOM 1383 C C . ILE A 1 167 ? 5.880 1.189 14.680 1.00 95.50 167 ILE A C 1
ATOM 1385 O O . ILE A 1 167 ? 6.226 0.010 14.700 1.00 95.50 167 ILE A O 1
ATOM 1389 N N . ARG A 1 168 ? 5.649 1.896 15.784 1.00 94.94 168 ARG A N 1
ATOM 1390 C CA . ARG A 1 168 ? 5.634 1.347 17.140 1.00 94.94 168 ARG A CA 1
ATOM 1391 C C . ARG A 1 168 ? 4.408 1.843 17.880 1.00 94.94 168 ARG A C 1
ATOM 1393 O O . ARG A 1 168 ? 3.950 2.960 17.665 1.00 94.94 168 ARG A O 1
ATOM 1400 N N . LEU A 1 169 ? 3.888 1.006 18.764 1.00 93.56 169 LEU A N 1
ATOM 1401 C CA . LEU A 1 169 ? 2.789 1.374 19.640 1.00 93.56 169 LEU A CA 1
ATOM 1402 C C . LEU A 1 169 ? 3.359 1.759 21.008 1.00 93.56 169 LEU A C 1
ATOM 1404 O O . LEU A 1 169 ? 4.084 0.968 21.610 1.00 93.56 169 LEU A O 1
ATOM 1408 N N . THR A 1 170 ? 3.039 2.953 21.506 1.00 90.62 170 THR A N 1
ATOM 1409 C CA . THR A 1 170 ? 3.501 3.416 22.834 1.00 90.62 170 THR A CA 1
ATOM 1410 C C . THR A 1 170 ? 2.531 3.098 23.968 1.00 90.62 170 THR A C 1
ATOM 1412 O O . THR A 1 170 ? 2.845 3.261 25.145 1.00 90.62 170 THR A O 1
ATOM 1415 N N . SER A 1 171 ? 1.358 2.589 23.617 1.00 88.31 171 SER A N 1
ATOM 1416 C CA . SER A 1 171 ? 0.259 2.225 24.511 1.00 88.31 171 SER A CA 1
ATOM 1417 C C . SER A 1 171 ? -0.082 0.733 24.389 1.00 88.31 171 SER A C 1
ATOM 1419 O O . SER A 1 171 ? 0.081 0.173 23.308 1.00 88.31 171 SER A O 1
ATOM 1421 N N . PRO A 1 172 ? -0.650 0.071 25.406 1.00 88.44 172 PRO A N 1
ATOM 1422 C CA . PRO A 1 172 ? -1.090 -1.318 25.271 1.00 88.44 172 PRO A CA 1
ATOM 1423 C C . PRO A 1 172 ? -2.203 -1.502 24.222 1.00 88.44 172 PRO A C 1
ATOM 1425 O O . PRO A 1 172 ? -3.239 -0.839 24.276 1.00 88.44 172 PRO A O 1
ATOM 1428 N N . ASN A 1 173 ? -2.052 -2.479 23.322 1.00 88.94 173 ASN A N 1
ATOM 1429 C CA . ASN A 1 173 ? -3.113 -2.892 22.391 1.00 88.94 173 ASN A CA 1
ATOM 1430 C C . ASN A 1 173 ? -4.084 -3.912 23.023 1.00 88.94 173 ASN A C 1
ATOM 1432 O O . ASN A 1 173 ? -4.371 -4.949 22.436 1.00 88.94 173 ASN A O 1
ATOM 1436 N N . SER A 1 174 ? -4.554 -3.660 24.248 1.00 85.50 174 SER A N 1
ATOM 1437 C CA . SER A 1 174 ? -5.460 -4.578 24.961 1.00 85.50 174 SER A CA 1
ATOM 1438 C C . SER A 1 174 ? -6.896 -4.050 24.966 1.00 85.50 174 SER A C 1
ATOM 1440 O O . SER A 1 174 ? -7.057 -2.849 25.179 1.00 85.50 174 SER A O 1
ATOM 1442 N N . PRO A 1 175 ? -7.937 -4.891 24.810 1.00 82.12 175 PRO A N 1
ATOM 1443 C CA . PRO A 1 175 ? -9.333 -4.481 24.991 1.00 82.12 175 PRO A CA 1
ATOM 1444 C C . PRO A 1 175 ? -9.642 -3.822 26.343 1.00 82.12 175 PRO A C 1
ATOM 1446 O O . PRO A 1 175 ? -10.576 -3.027 26.437 1.00 82.12 175 PRO A O 1
ATOM 1449 N N . ASP A 1 176 ? -8.858 -4.139 27.375 1.00 83.12 176 ASP A N 1
ATOM 1450 C CA . ASP A 1 176 ? -9.045 -3.625 28.737 1.00 83.12 176 ASP A CA 1
ATOM 1451 C C . ASP A 1 176 ? -8.402 -2.247 28.944 1.00 83.12 176 ASP A C 1
ATOM 1453 O O . ASP A 1 176 ? -8.653 -1.574 29.944 1.00 83.12 176 ASP A O 1
ATOM 1457 N N . TYR A 1 177 ? -7.559 -1.810 28.005 1.00 84.25 177 TYR A N 1
ATOM 1458 C CA . TYR A 1 177 ? -6.927 -0.502 28.067 1.00 84.25 177 TYR A CA 1
ATOM 1459 C C . TYR A 1 177 ? -7.924 0.592 27.669 1.00 84.25 177 TYR A C 1
ATOM 1461 O O . TYR A 1 177 ? -8.409 0.633 26.535 1.00 84.25 177 TYR A O 1
ATOM 1469 N N . THR A 1 178 ? -8.199 1.490 28.617 1.00 76.50 178 THR A N 1
ATOM 1470 C CA . THR A 1 178 ? -9.180 2.580 28.499 1.00 76.50 178 THR A CA 1
ATOM 1471 C C . THR A 1 178 ? -8.610 3.866 27.903 1.00 76.50 178 THR A C 1
ATOM 1473 O O . THR A 1 178 ? -9.358 4.817 27.693 1.00 76.50 178 THR A O 1
ATOM 1476 N N . GLY A 1 179 ? -7.293 3.935 27.693 1.00 81.81 179 GLY A N 1
ATOM 1477 C CA . GLY A 1 179 ? -6.648 5.080 27.057 1.00 81.81 179 GLY A CA 1
ATOM 1478 C C . GLY A 1 179 ? -6.668 4.991 25.533 1.00 81.81 179 GLY A C 1
ATOM 1479 O O . GLY A 1 179 ? -7.047 3.975 24.942 1.00 81.81 179 GLY A O 1
ATOM 1480 N N . TYR A 1 180 ? -6.208 6.064 24.900 1.00 83.00 180 TYR A N 1
ATOM 1481 C CA . TYR A 1 180 ? -6.020 6.091 23.458 1.00 83.00 180 TYR A CA 1
ATOM 1482 C C . TYR A 1 180 ? -4.813 5.267 23.033 1.00 83.00 180 TYR A C 1
ATOM 1484 O O . TYR A 1 180 ? -3.793 5.253 23.726 1.00 83.00 180 TYR A O 1
ATOM 1492 N N . ARG A 1 181 ? -4.914 4.609 21.873 1.00 90.56 181 ARG A N 1
ATOM 1493 C CA . ARG A 1 181 ? -3.768 3.902 21.308 1.00 90.56 181 ARG A CA 1
ATOM 1494 C C . ARG A 1 181 ? -2.961 4.834 20.428 1.00 90.56 181 ARG A C 1
ATOM 1496 O O . ARG A 1 181 ? -3.497 5.356 19.458 1.00 90.56 181 ARG A O 1
ATOM 1503 N N . THR A 1 182 ? -1.688 5.018 20.747 1.00 93.44 182 THR A N 1
ATOM 1504 C CA . THR A 1 182 ? -0.828 5.965 20.031 1.00 93.44 182 THR A CA 1
ATOM 1505 C C . THR A 1 182 ? 0.213 5.222 19.212 1.00 93.44 182 THR A C 1
ATOM 1507 O O . THR A 1 182 ? 1.039 4.479 19.747 1.00 93.44 182 THR A O 1
ATOM 1510 N N . ILE A 1 183 ? 0.162 5.434 17.901 1.00 95.00 183 ILE A N 1
ATOM 1511 C CA . ILE A 1 183 ? 1.164 4.977 16.949 1.00 95.00 183 ILE A CA 1
ATOM 1512 C C . ILE A 1 183 ? 2.226 6.060 16.787 1.00 95.00 183 ILE A C 1
ATOM 1514 O O . ILE A 1 183 ? 1.926 7.202 16.438 1.00 95.00 183 ILE A O 1
ATOM 1518 N N . GLU A 1 184 ? 3.478 5.667 16.972 1.00 94.69 184 GLU A N 1
ATOM 1519 C CA . GLU A 1 184 ? 4.649 6.457 16.618 1.00 94.69 184 GLU A CA 1
ATOM 1520 C C . GLU A 1 184 ? 5.327 5.876 15.379 1.00 94.69 184 GLU A C 1
ATOM 1522 O O . GLU A 1 184 ? 5.397 4.657 15.190 1.00 94.69 184 GLU A O 1
ATOM 1527 N N . PHE A 1 185 ? 5.834 6.762 14.527 1.00 94.25 185 PHE A N 1
ATOM 1528 C CA . PHE A 1 185 ? 6.578 6.390 13.332 1.00 94.25 185 PHE A CA 1
ATOM 1529 C C . PHE A 1 185 ? 8.058 6.247 13.666 1.00 94.25 185 PHE A C 1
ATOM 1531 O O . PHE A 1 185 ? 8.632 7.056 14.388 1.00 94.25 185 PHE A O 1
ATOM 1538 N N . THR A 1 186 ? 8.666 5.194 13.141 1.00 93.31 186 THR A N 1
ATOM 1539 C CA . THR A 1 186 ? 10.102 4.937 13.285 1.00 93.31 186 THR A CA 1
ATOM 1540 C C . THR A 1 186 ? 10.911 5.635 12.192 1.00 93.31 186 THR A C 1
ATOM 1542 O O . THR A 1 186 ? 10.371 6.022 11.154 1.00 93.31 186 THR A O 1
ATOM 1545 N N . ASP A 1 187 ? 12.232 5.659 12.363 1.00 89.00 187 ASP A N 1
ATOM 1546 C CA . ASP A 1 187 ? 13.177 6.155 11.356 1.00 89.00 187 ASP A CA 1
ATOM 1547 C C . ASP A 1 187 ? 13.160 5.347 10.041 1.00 89.00 187 ASP A C 1
ATOM 1549 O O . ASP A 1 187 ? 13.552 5.860 8.992 1.00 89.00 187 ASP A O 1
ATOM 1553 N N . GLU A 1 188 ? 12.702 4.086 10.062 1.00 90.38 188 GLU A N 1
ATOM 1554 C CA . GLU A 1 188 ? 12.583 3.265 8.847 1.00 90.38 188 GLU A CA 1
ATOM 1555 C C . GLU A 1 188 ? 11.372 3.648 7.987 1.00 90.38 188 GLU A C 1
ATOM 1557 O O . GLU A 1 188 ? 11.337 3.314 6.800 1.00 90.38 188 GLU A O 1
ATOM 1562 N N . PHE A 1 189 ? 10.403 4.390 8.536 1.00 92.44 189 PHE A N 1
ATOM 1563 C CA . PHE A 1 189 ? 9.273 4.924 7.776 1.00 92.44 189 PHE A CA 1
ATOM 1564 C C . PHE A 1 189 ? 9.694 6.149 6.950 1.00 92.44 189 PHE A C 1
ATOM 1566 O O . PHE A 1 189 ? 9.232 7.270 7.151 1.00 92.44 189 PHE A O 1
ATOM 1573 N N . ALA A 1 190 ? 10.599 5.926 5.999 1.00 89.69 190 ALA A N 1
ATOM 1574 C CA . ALA A 1 190 ? 11.175 6.934 5.116 1.00 89.69 190 ALA A CA 1
ATOM 1575 C C . ALA A 1 190 ? 10.258 7.260 3.912 1.00 89.69 190 ALA A C 1
ATOM 1577 O O . ALA A 1 190 ? 9.322 6.501 3.629 1.00 89.69 190 ALA A O 1
ATOM 1578 N N . PRO A 1 191 ? 10.514 8.352 3.161 1.00 90.75 191 PRO A N 1
ATOM 1579 C CA . PRO A 1 191 ? 9.756 8.674 1.952 1.00 90.75 191 PRO A CA 1
ATOM 1580 C C . PRO A 1 191 ? 9.727 7.500 0.963 1.00 90.75 191 PRO A C 1
ATOM 1582 O O . PRO A 1 191 ? 10.764 6.915 0.657 1.00 90.75 191 PRO A O 1
ATOM 1585 N N . GLY A 1 192 ? 8.546 7.164 0.440 1.00 91.44 192 GLY A N 1
ATOM 1586 C CA . GLY A 1 192 ? 8.323 5.966 -0.380 1.00 91.44 192 GLY A CA 1
ATOM 1587 C C . GLY A 1 192 ? 7.868 4.735 0.412 1.00 91.44 192 GLY A C 1
ATOM 1588 O O . GLY A 1 192 ? 7.827 3.637 -0.149 1.00 91.44 192 GLY A O 1
ATOM 1589 N N . SER A 1 193 ? 7.518 4.905 1.689 1.00 94.62 193 SER A N 1
ATOM 1590 C CA . SER A 1 193 ? 6.979 3.842 2.540 1.00 94.62 193 SER A CA 1
ATOM 1591 C C . SER A 1 193 ? 5.457 3.876 2.625 1.00 94.62 193 SER A C 1
ATOM 1593 O O . SER A 1 193 ? 4.831 4.936 2.588 1.00 94.62 193 SER A O 1
ATOM 1595 N N . ILE A 1 194 ? 4.858 2.700 2.786 1.00 97.00 194 ILE A N 1
ATOM 1596 C CA . ILE A 1 194 ? 3.434 2.516 3.046 1.00 97.00 194 ILE A CA 1
ATOM 1597 C C . ILE A 1 194 ? 3.226 1.474 4.143 1.00 97.00 194 ILE A C 1
ATOM 1599 O O . ILE A 1 194 ? 3.952 0.484 4.220 1.00 97.00 194 ILE A O 1
ATOM 1603 N N . ILE A 1 195 ? 2.185 1.651 4.947 1.00 97.62 195 ILE A N 1
ATOM 1604 C CA . ILE A 1 195 ? 1.725 0.646 5.904 1.00 97.62 195 ILE A CA 1
ATOM 1605 C C . ILE A 1 195 ? 0.201 0.625 5.943 1.00 97.62 195 ILE A C 1
ATOM 1607 O O . ILE A 1 195 ? -0.437 1.676 5.937 1.00 97.62 195 ILE A O 1
ATOM 1611 N N . ALA A 1 196 ? -0.383 -0.571 5.950 1.00 98.00 196 ALA A N 1
ATOM 1612 C CA . ALA A 1 196 ? -1.818 -0.780 6.051 1.00 98.00 196 ALA A CA 1
ATOM 1613 C C . ALA A 1 196 ? -2.169 -1.534 7.337 1.00 98.00 196 ALA A C 1
ATOM 1615 O O . ALA A 1 196 ? -1.601 -2.590 7.611 1.00 98.00 196 ALA A O 1
ATOM 1616 N N . LEU A 1 197 ? -3.127 -1.010 8.097 1.00 97.12 197 LEU A N 1
ATOM 1617 C CA . LEU A 1 197 ? -3.559 -1.522 9.396 1.00 97.12 197 LEU A CA 1
ATOM 1618 C C . LEU A 1 197 ? -5.051 -1.825 9.355 1.00 97.12 197 LEU A C 1
ATOM 1620 O O . LEU A 1 197 ? -5.817 -1.021 8.825 1.00 97.12 197 LEU A O 1
ATOM 1624 N N . GLN A 1 198 ? -5.470 -2.934 9.959 1.00 96.12 198 GLN A N 1
ATOM 1625 C CA . GLN A 1 198 ? -6.882 -3.195 10.223 1.00 96.12 198 GLN A CA 1
ATOM 1626 C C . GLN A 1 198 ? -7.211 -2.881 11.680 1.00 96.12 198 GLN A C 1
ATOM 1628 O O . GLN A 1 198 ? -6.505 -3.305 12.594 1.00 96.12 198 GLN A O 1
ATOM 1633 N N . ILE A 1 199 ? -8.307 -2.161 11.888 1.00 95.06 199 ILE A N 1
ATOM 1634 C CA . ILE A 1 199 ? -8.761 -1.682 13.188 1.00 95.06 199 ILE A CA 1
ATOM 1635 C C . ILE A 1 199 ? -10.206 -2.108 13.399 1.00 95.06 199 ILE A C 1
ATOM 1637 O O . ILE A 1 199 ? -11.042 -2.005 12.498 1.00 95.06 199 ILE A O 1
ATOM 1641 N N . SER A 1 200 ? -10.497 -2.580 14.604 1.00 93.25 200 SER A N 1
ATOM 1642 C CA . SER A 1 200 ? -11.852 -2.858 15.068 1.00 93.25 200 SER A CA 1
ATOM 1643 C C . SER A 1 200 ? -12.247 -1.926 16.207 1.00 93.25 200 SER A C 1
ATOM 1645 O O . SER A 1 200 ? -11.398 -1.374 16.910 1.00 93.25 200 SER A O 1
ATOM 1647 N N . LEU A 1 201 ? -13.553 -1.759 16.405 1.00 90.75 201 LEU A N 1
ATOM 1648 C CA . LEU A 1 201 ? -14.063 -1.070 17.583 1.00 90.75 201 LEU A CA 1
ATOM 1649 C C . LEU A 1 201 ? -13.661 -1.788 18.871 1.00 90.75 201 LEU A C 1
ATOM 1651 O O . LEU A 1 201 ? -13.589 -3.015 18.939 1.00 90.75 201 LEU A O 1
ATOM 1655 N N . LEU A 1 202 ? -13.522 -1.001 19.934 1.00 89.88 202 LEU A N 1
ATOM 1656 C CA . LEU A 1 202 ? -13.418 -1.537 21.283 1.00 89.88 202 LEU A CA 1
ATOM 1657 C C . LEU A 1 202 ? -14.673 -2.357 21.635 1.00 89.88 202 LEU A C 1
ATOM 1659 O O . LEU A 1 202 ? -15.790 -1.916 21.330 1.00 89.88 202 LEU A O 1
ATOM 1663 N N . PRO A 1 203 ? -14.539 -3.506 22.324 1.00 87.12 203 PRO A N 1
ATOM 1664 C CA . PRO A 1 203 ? -15.682 -4.343 22.682 1.00 87.12 203 PRO A CA 1
ATOM 1665 C C . PRO A 1 203 ? -16.765 -3.596 23.465 1.00 87.12 203 PRO A C 1
ATOM 1667 O O . PRO A 1 203 ? -17.952 -3.814 23.232 1.00 87.12 203 PRO A O 1
ATOM 1670 N N . GLN A 1 204 ? -16.377 -2.671 24.346 1.00 86.31 204 GLN A N 1
ATOM 1671 C CA . GLN A 1 204 ? -17.307 -1.862 25.137 1.00 86.31 204 GLN A CA 1
ATOM 1672 C C . GLN A 1 204 ? -18.162 -0.944 24.244 1.00 86.31 204 GLN A C 1
ATOM 1674 O O . GLN A 1 204 ? -19.366 -0.788 24.472 1.00 86.31 204 GLN A O 1
ATOM 1679 N N . ILE A 1 205 ? -17.559 -0.370 23.195 1.00 86.88 205 ILE A N 1
ATOM 1680 C CA . ILE A 1 205 ? -18.253 0.479 22.217 1.00 86.88 205 ILE A CA 1
ATOM 1681 C C . ILE A 1 205 ? -19.170 -0.383 21.348 1.00 86.88 205 ILE A C 1
ATOM 1683 O O . ILE A 1 205 ? -20.345 -0.059 21.197 1.00 86.88 205 ILE A O 1
ATOM 1687 N N . SER A 1 206 ? -18.672 -1.519 20.855 1.00 86.69 206 SER A N 1
ATOM 1688 C CA . SER A 1 206 ? -19.459 -2.465 20.054 1.00 86.69 206 SER A CA 1
ATOM 1689 C C . SER A 1 206 ? -20.725 -2.935 20.789 1.00 86.69 206 SER A C 1
ATOM 1691 O O . SER A 1 206 ? -21.833 -2.847 20.259 1.00 86.69 206 SER A O 1
ATOM 1693 N N . GLN A 1 207 ? -20.601 -3.315 22.067 1.00 87.19 207 GLN A N 1
ATOM 1694 C CA . GLN A 1 207 ? -21.750 -3.670 22.910 1.00 87.19 207 GLN A CA 1
ATOM 1695 C C . GLN A 1 207 ? -22.730 -2.505 23.100 1.00 87.19 207 GLN A C 1
ATOM 1697 O O . GLN A 1 207 ? -23.942 -2.716 23.167 1.00 87.19 207 GLN A O 1
ATOM 1702 N N . SER A 1 208 ? -22.222 -1.277 23.209 1.00 87.62 208 SER A N 1
ATOM 1703 C CA . SER A 1 208 ? -23.055 -0.083 23.375 1.00 87.62 208 SER A CA 1
ATOM 1704 C C . SER A 1 208 ? -23.846 0.234 22.105 1.00 87.62 208 SER A C 1
ATOM 1706 O O . SER A 1 208 ? -25.039 0.517 22.191 1.00 87.62 208 SER A O 1
ATOM 1708 N N . ILE A 1 209 ? -23.223 0.096 20.931 1.00 86.56 209 ILE A N 1
ATOM 1709 C CA . ILE A 1 209 ? -23.892 0.227 19.629 1.00 86.56 209 ILE A CA 1
ATOM 1710 C C . ILE A 1 209 ? -24.986 -0.834 19.490 1.00 86.56 209 ILE A C 1
ATOM 1712 O O . ILE A 1 209 ? -26.122 -0.501 19.160 1.00 86.56 209 ILE A O 1
ATOM 1716 N N . PHE A 1 210 ? -24.692 -2.091 19.833 1.00 85.31 210 PHE A N 1
ATOM 1717 C CA . PHE A 1 210 ? -25.685 -3.166 19.795 1.00 85.31 210 PHE A CA 1
ATOM 1718 C C . PHE A 1 210 ? -26.899 -2.877 20.699 1.00 85.31 210 PHE A C 1
ATOM 1720 O O . PHE A 1 210 ? -28.048 -3.064 20.296 1.00 85.31 210 PHE A O 1
ATOM 1727 N N . LYS A 1 211 ? -26.667 -2.353 21.911 1.00 89.00 211 LYS A N 1
ATOM 1728 C CA . LYS A 1 211 ? -27.739 -1.927 22.830 1.00 89.00 211 LYS A CA 1
ATOM 1729 C C . LYS A 1 211 ? -28.563 -0.756 22.295 1.00 89.00 211 LYS A C 1
ATOM 1731 O O . LYS A 1 211 ? -29.748 -0.668 22.600 1.00 89.00 211 LYS A O 1
ATOM 1736 N N . LEU A 1 212 ? -27.951 0.166 21.552 1.00 87.38 212 LEU A N 1
ATOM 1737 C CA . LEU A 1 212 ? -28.678 1.269 20.925 1.00 87.38 212 LEU A CA 1
ATOM 1738 C C . LEU A 1 212 ? -29.556 0.751 19.791 1.00 87.38 212 LEU A C 1
ATOM 1740 O O . 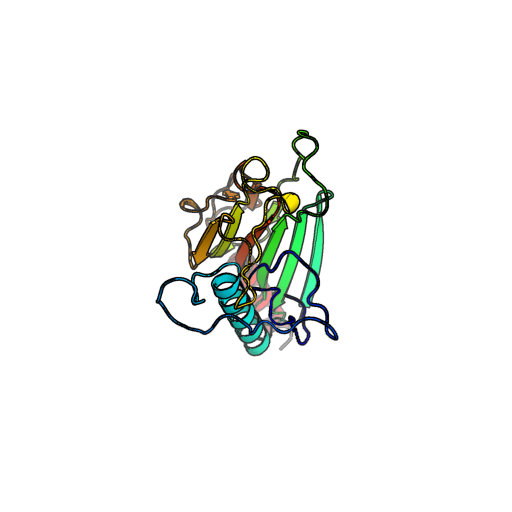LEU A 1 212 ? -30.749 1.028 19.792 1.00 87.38 212 LEU A O 1
ATOM 1744 N N . LEU A 1 213 ? -29.005 -0.062 18.890 1.00 82.69 213 LEU A N 1
ATOM 1745 C CA . LEU A 1 213 ? -29.751 -0.629 17.764 1.00 82.69 213 LEU A CA 1
ATOM 1746 C C . LEU A 1 213 ? -30.958 -1.457 18.229 1.00 82.69 213 LEU A C 1
ATOM 1748 O O . LEU A 1 213 ? -32.043 -1.311 17.681 1.00 82.69 213 LEU A O 1
ATOM 1752 N N . THR A 1 214 ? -30.801 -2.254 19.287 1.00 81.38 214 THR A N 1
ATOM 1753 C CA . THR A 1 214 ? -31.887 -3.076 19.860 1.00 81.38 214 THR A CA 1
ATOM 1754 C C . THR A 1 214 ? -32.944 -2.292 20.640 1.00 81.38 214 THR A C 1
ATOM 1756 O O . THR A 1 214 ? -33.984 -2.855 20.944 1.00 81.38 214 THR A O 1
ATOM 1759 N N . LYS A 1 215 ? -32.714 -1.017 20.980 1.00 74.38 215 LYS A N 1
ATOM 1760 C CA . LYS A 1 215 ? -33.727 -0.158 21.624 1.00 74.38 215 LYS A CA 1
ATOM 1761 C C . LYS A 1 215 ? -34.652 0.550 20.632 1.00 74.38 215 LYS A C 1
ATOM 1763 O O . LYS A 1 215 ? -35.666 1.096 21.057 1.00 74.38 215 LYS A O 1
ATOM 1768 N N . PHE A 1 216 ? -34.280 0.600 19.354 1.00 59.22 216 PHE A N 1
ATOM 1769 C CA . PHE A 1 216 ? -35.058 1.257 18.299 1.00 59.22 216 PHE A CA 1
ATOM 1770 C C . PHE A 1 216 ? -35.909 0.280 17.468 1.00 59.22 216 PHE A C 1
ATOM 1772 O O . PHE A 1 216 ? -36.627 0.728 16.575 1.00 59.22 216 PHE A O 1
ATOM 1779 N N . PHE A 1 217 ? -35.860 -1.016 17.788 1.00 49.19 217 PHE A N 1
ATOM 1780 C CA . PHE A 1 217 ? -36.742 -2.074 17.284 1.00 49.19 217 PHE A CA 1
ATOM 1781 C C . PHE A 1 217 ? -37.469 -2.733 18.456 1.00 49.19 217 PHE A C 1
ATOM 1783 O O . PHE A 1 217 ? -38.626 -3.160 18.253 1.00 49.19 217 PHE A O 1
#